Protein AF-000000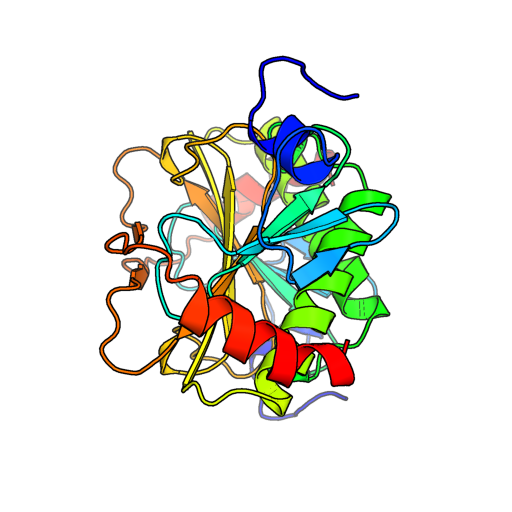0070552359 (afdb_homodimer)

Radius of gyration: 17.92 Å; Cα contacts (8 Å, |Δi|>4): 581; chains: 2; bounding box: 47×51×40 Å

Secondary structure (DSSP, 8-state):
---TT-HHHHHHTTSS---EEEE-SSEEEEE-SS-SSTT-EEEEESS--SSGGG--HHHHHHHHHHHHHHHHHHHHH---SEEEEEEEESGGGT--SSS--EEEEEE-TT-S-EEE-------HHHHHHHHHHHGGG-/---TT-HHHHHHTTSS---EEEE-SSEEEEE-SS-SSTT-EEEEESS--SSGGG--HHHHHHHHHHHHHHHHHHHHH---SEEEEEEEESGGGT--SSS--EEEEEE-TT-S-EEE-------HHHHHHHHHHHGGG-

Foldseek 3Di:
DADPPAVLLCDFQVVDDFAFDDHDPFWTKGADPDALDPPKIKIATNDFDQFPVRDDPVSVVVSVVVVVVVVVVCVVPHDADDWDKDWADDVVRPDDGRGTMIIIHGHHPPGPDDDDDDDDDDDPVVVVVCCVVCVVVD/DADPPAVLLCDFQVVDDFAFDDHDPFWTKGADPDALDPPKIKIATNDFDQFPVRDDPVSVVVSVVVVVVVVVVCVVPHDADDWDKDWADDVVRPDDGRGTMIIIHGHHPPGPDDDDDDDDDDDVVVVVVCCVVCVVVD

Structure (mmCIF, N/CA/C/O backbone):
data_AF-0000000070552359-model_v1
#
loop_
_entity.id
_entity.type
_entity.pdbx_description
1 polymer 'Hit-like protein involved in cell-cycle regulation'
#
loop_
_atom_site.group_PDB
_atom_site.id
_atom_site.type_symbol
_atom_site.label_atom_id
_atom_site.label_alt_id
_atom_site.label_comp_id
_atom_site.label_asym_id
_atom_site.label_entity_id
_atom_site.label_seq_id
_atom_site.pdbx_PDB_ins_code
_atom_site.Cartn_x
_atom_site.Cartn_y
_atom_site.Cartn_z
_atom_site.occupancy
_atom_site.B_iso_or_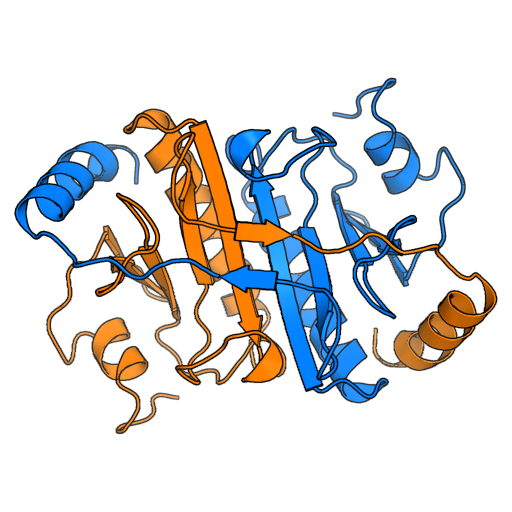equiv
_atom_site.auth_seq_id
_atom_site.auth_comp_id
_atom_site.auth_asym_id
_atom_site.auth_atom_id
_atom_site.pdbx_PDB_model_num
ATOM 1 N N . MET A 1 1 ? 15.773 2.059 -16.297 1 84.38 1 MET A N 1
ATOM 2 C CA . MET A 1 1 ? 16.969 1.274 -16.578 1 84.38 1 MET A CA 1
ATOM 3 C C . MET A 1 1 ? 17 -0.002 -15.742 1 84.38 1 MET A C 1
ATOM 5 O O . MET A 1 1 ? 16.375 -0.065 -14.688 1 84.38 1 MET A O 1
ATOM 9 N N . LYS A 1 2 ? 17.562 -0.987 -16.281 1 91.12 2 LYS A N 1
ATOM 10 C CA . LYS A 1 2 ? 17.719 -2.254 -15.57 1 91.12 2 LYS A CA 1
ATOM 11 C C . LYS A 1 2 ? 19.094 -2.357 -14.93 1 91.12 2 LYS A C 1
ATOM 13 O O . LYS A 1 2 ? 20.062 -1.814 -15.445 1 91.12 2 LYS A O 1
ATOM 18 N N . LYS A 1 3 ? 19.156 -3.004 -13.688 1 92.56 3 LYS A N 1
ATOM 19 C CA . LYS A 1 3 ? 20.406 -3.266 -13 1 92.56 3 LYS A CA 1
ATOM 20 C C . LYS A 1 3 ? 20.781 -4.742 -13.094 1 92.56 3 LYS A C 1
ATOM 22 O O . LYS A 1 3 ? 20 -5.613 -12.711 1 92.56 3 LYS A O 1
ATOM 27 N N . ASP A 1 4 ? 21.938 -5.008 -13.492 1 89.44 4 ASP A N 1
ATOM 28 C CA . ASP A 1 4 ? 22.375 -6.371 -13.773 1 89.44 4 ASP A CA 1
ATOM 29 C C . ASP A 1 4 ? 22.438 -7.199 -12.492 1 89.44 4 ASP A C 1
ATOM 31 O O . ASP A 1 4 ? 22.234 -8.414 -12.516 1 89.44 4 ASP A O 1
ATOM 35 N N . ASP A 1 5 ? 22.719 -6.574 -11.414 1 93.81 5 ASP A N 1
ATOM 36 C CA . ASP A 1 5 ? 22.922 -7.305 -10.172 1 93.81 5 ASP A CA 1
ATOM 37 C C . ASP A 1 5 ? 21.656 -7.285 -9.312 1 93.81 5 ASP A C 1
ATOM 39 O O . ASP A 1 5 ? 21.688 -7.637 -8.133 1 93.81 5 ASP A O 1
ATOM 43 N N . CYS A 1 6 ? 20.609 -6.906 -9.898 1 96 6 CYS A N 1
ATOM 44 C CA . CYS A 1 6 ? 19.344 -6.859 -9.18 1 96 6 CYS A CA 1
ATOM 45 C C . CYS A 1 6 ? 18.484 -8.07 -9.508 1 96 6 CYS A C 1
ATOM 47 O O . CYS A 1 6 ? 18 -8.211 -10.641 1 96 6 CYS A O 1
ATOM 49 N N . ILE A 1 7 ? 18.234 -8.914 -8.555 1 95.62 7 ILE A N 1
ATOM 50 C CA . ILE A 1 7 ? 17.5 -10.164 -8.758 1 95.62 7 ILE A CA 1
ATOM 51 C C . ILE A 1 7 ? 16.078 -9.859 -9.203 1 95.62 7 ILE A C 1
ATOM 53 O O . ILE A 1 7 ? 15.516 -10.578 -10.039 1 95.62 7 ILE A O 1
ATOM 57 N N . PHE A 1 8 ? 15.516 -8.75 -8.742 1 96.94 8 PHE A N 1
ATOM 58 C CA . PHE A 1 8 ? 14.148 -8.414 -9.102 1 96.94 8 PHE A CA 1
ATOM 59 C C . PHE A 1 8 ? 14.078 -7.879 -10.531 1 96.94 8 PHE A C 1
ATOM 61 O O . PHE A 1 8 ? 13.094 -8.094 -11.234 1 96.94 8 PHE A O 1
ATOM 68 N N . CYS A 1 9 ? 15.133 -7.215 -10.977 1 97.5 9 CYS A N 1
ATOM 69 C CA . CYS A 1 9 ? 15.203 -6.867 -12.391 1 97.5 9 CYS A CA 1
ATOM 70 C C . CYS A 1 9 ? 15.203 -8.125 -13.258 1 97.5 9 CYS A C 1
ATOM 72 O O . CYS A 1 9 ? 14.531 -8.172 -14.289 1 97.5 9 CYS A O 1
ATOM 74 N N . LYS A 1 10 ? 15.969 -9.102 -12.781 1 97.25 10 LYS A N 1
ATOM 75 C CA . LYS A 1 10 ? 16.062 -10.336 -13.547 1 97.25 10 LYS A CA 1
ATOM 76 C C . LYS A 1 10 ? 14.734 -11.07 -13.586 1 97.25 10 LYS A C 1
ATOM 78 O O . LYS A 1 10 ? 14.32 -11.57 -14.633 1 97.25 10 LYS A O 1
ATOM 83 N N . LEU A 1 11 ? 14.039 -11.125 -12.516 1 96.44 11 LEU A N 1
ATOM 84 C CA . LEU A 1 11 ? 12.742 -11.773 -12.43 1 96.44 11 LEU A CA 1
ATOM 85 C C . LEU A 1 11 ? 11.695 -11.016 -13.242 1 96.44 11 LEU A C 1
ATOM 87 O O . LEU A 1 11 ? 10.961 -11.617 -14.031 1 96.44 11 LEU A O 1
ATOM 91 N N . ALA A 1 12 ? 11.688 -9.695 -13.141 1 97.06 12 ALA A N 1
ATOM 92 C CA . ALA A 1 12 ? 10.688 -8.852 -13.789 1 97.06 12 ALA A CA 1
ATOM 93 C C . ALA A 1 12 ? 10.844 -8.867 -15.305 1 97.06 12 ALA A C 1
ATOM 95 O O . ALA A 1 12 ? 9.867 -8.703 -16.031 1 97.06 12 ALA A O 1
ATOM 96 N N . ASN A 1 13 ? 12.078 -9.141 -15.781 1 96.56 13 ASN A N 1
ATOM 97 C CA . ASN A 1 13 ? 12.344 -9.031 -17.203 1 96.56 13 ASN A CA 1
ATOM 98 C C . ASN A 1 13 ? 12.586 -10.398 -17.844 1 96.56 13 ASN A C 1
ATOM 100 O O . ASN A 1 13 ? 13.008 -10.492 -19 1 96.56 13 ASN A O 1
ATOM 104 N N . GLY A 1 14 ? 12.391 -11.445 -17.109 1 94.94 14 GLY A N 1
ATOM 105 C CA . GLY A 1 14 ? 12.352 -12.789 -17.656 1 94.94 14 GLY A CA 1
ATOM 106 C C . GLY A 1 14 ? 13.727 -13.391 -17.875 1 94.94 14 GLY A C 1
ATOM 107 O O . GLY A 1 14 ? 13.891 -14.336 -18.641 1 94.94 14 GLY A O 1
ATOM 108 N N . GLU A 1 15 ? 14.688 -12.805 -17.234 1 94.75 15 GLU A N 1
ATOM 109 C CA . GLU A 1 15 ? 16.031 -13.375 -17.328 1 94.75 15 GLU A CA 1
ATOM 110 C C . GLU A 1 15 ? 16.125 -14.672 -16.516 1 94.75 15 GLU A C 1
ATOM 112 O O . GLU A 1 15 ? 16.938 -15.547 -16.844 1 94.75 15 GLU A O 1
ATOM 117 N N . ILE A 1 16 ? 15.367 -14.789 -15.398 1 94.31 16 ILE A N 1
ATOM 118 C CA . ILE A 1 16 ? 15.234 -16.016 -14.609 1 94.31 16 ILE A CA 1
ATOM 119 C C . ILE A 1 16 ? 13.766 -16.406 -14.516 1 94.31 16 ILE A C 1
ATOM 121 O O . ILE A 1 16 ? 12.875 -15.555 -14.5 1 94.31 16 ILE A O 1
ATOM 125 N N . PRO A 1 17 ? 13.578 -17.703 -14.523 1 92.31 17 PRO A N 1
ATOM 126 C CA . PRO A 1 17 ? 12.195 -18.172 -14.43 1 92.31 17 PRO A CA 1
ATOM 127 C C . PRO A 1 17 ? 11.523 -17.766 -13.125 1 92.31 17 PRO A C 1
ATOM 129 O O . PRO A 1 17 ? 12.172 -17.734 -12.078 1 92.31 17 PRO A O 1
ATOM 132 N N . THR A 1 18 ? 10.258 -17.469 -13.219 1 90 18 THR A N 1
ATOM 133 C CA . THR A 1 18 ? 9.445 -17.141 -12.047 1 90 18 THR A CA 1
ATOM 134 C C . THR A 1 18 ? 8.031 -17.688 -12.203 1 90 18 THR A C 1
ATOM 136 O O . THR A 1 18 ? 7.602 -18.016 -13.312 1 90 18 THR A O 1
ATOM 139 N N . ASN A 1 19 ? 7.465 -17.938 -11.102 1 93.69 19 ASN A N 1
ATOM 140 C CA . ASN A 1 19 ? 6.023 -18.172 -11.125 1 93.69 19 ASN A CA 1
ATOM 141 C C . ASN A 1 19 ? 5.246 -16.859 -11.18 1 93.69 19 ASN A C 1
ATOM 143 O O . ASN A 1 19 ? 5.043 -16.203 -10.148 1 93.69 19 ASN A O 1
ATOM 147 N N . ALA A 1 20 ? 4.766 -16.594 -12.352 1 97.62 20 ALA A N 1
ATOM 148 C CA . ALA A 1 20 ? 4.102 -15.305 -12.547 1 97.62 20 ALA A CA 1
ATOM 149 C C . ALA A 1 20 ? 2.586 -15.477 -12.594 1 97.62 20 ALA A C 1
ATOM 151 O O . ALA A 1 20 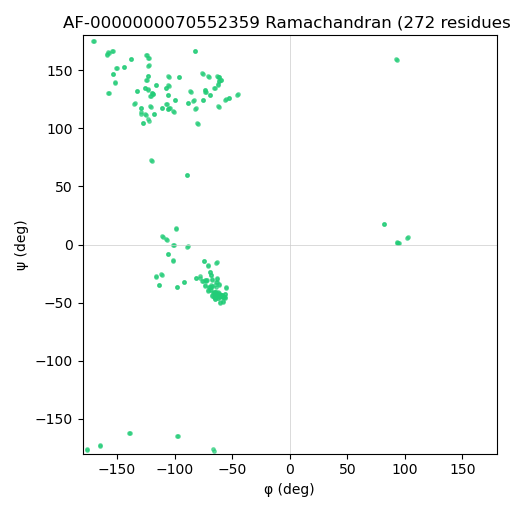? 2.08 -16.469 -13.117 1 97.62 20 ALA A O 1
ATOM 152 N N . LEU A 1 21 ? 1.941 -14.539 -12.07 1 98.69 21 LEU A N 1
ATOM 153 C CA . LEU A 1 21 ? 0.484 -14.508 -12.133 1 98.69 21 LEU A CA 1
ATOM 154 C C . LEU A 1 21 ? 0.009 -13.609 -13.273 1 98.69 21 LEU A C 1
ATOM 156 O O . LEU A 1 21 ? -1.042 -13.859 -13.867 1 98.69 21 LEU A O 1
ATOM 160 N N . TYR A 1 22 ? 0.674 -12.547 -13.531 1 98.81 22 TYR A N 1
ATOM 161 C CA . TYR A 1 22 ? 0.283 -11.508 -14.484 1 98.81 22 TYR A CA 1
ATOM 162 C C . TYR A 1 22 ? 1.504 -10.773 -15.016 1 98.81 22 TYR A C 1
ATOM 164 O O . TYR A 1 22 ? 2.508 -10.633 -14.312 1 98.81 22 TYR A O 1
ATOM 172 N N . GLU A 1 23 ? 1.419 -10.352 -16.266 1 98.44 23 GLU A N 1
ATOM 173 C CA . GLU A 1 23 ? 2.498 -9.57 -16.859 1 98.44 23 GLU A CA 1
ATOM 174 C C . GLU A 1 23 ? 1.971 -8.641 -17.953 1 98.44 23 GLU A C 1
ATOM 176 O O . GLU A 1 23 ? 1.052 -9 -18.688 1 98.44 23 GLU A O 1
ATOM 181 N N . ASP A 1 24 ? 2.461 -7.453 -18 1 98.31 24 ASP A N 1
ATOM 182 C CA . ASP A 1 24 ? 2.246 -6.547 -19.125 1 98.31 24 ASP A CA 1
ATOM 183 C C . ASP A 1 24 ? 3.529 -5.797 -19.484 1 98.31 24 ASP A C 1
ATOM 185 O O . ASP A 1 24 ? 4.625 -6.234 -19.125 1 98.31 24 ASP A O 1
ATOM 189 N N . ASP A 1 25 ? 3.43 -4.73 -20.203 1 97.94 25 ASP A N 1
ATOM 190 C CA . ASP A 1 25 ? 4.625 -4.062 -20.719 1 97.94 25 ASP A CA 1
ATOM 191 C C . ASP A 1 25 ? 5.352 -3.312 -19.594 1 97.94 25 ASP A C 1
ATOM 193 O O . ASP A 1 25 ? 6.523 -2.957 -19.75 1 97.94 25 ASP A O 1
ATOM 197 N N . ILE A 1 26 ? 4.691 -3.127 -18.484 1 98.62 26 ILE A N 1
ATOM 198 C CA . ILE A 1 26 ? 5.227 -2.217 -17.484 1 98.62 26 ILE A CA 1
ATOM 199 C C . ILE A 1 26 ? 5.617 -3.002 -16.234 1 98.62 26 ILE A C 1
ATOM 201 O O . ILE A 1 26 ? 6.629 -2.701 -15.594 1 98.62 26 ILE A O 1
ATOM 205 N N . VAL A 1 27 ? 4.816 -4.098 -15.898 1 98.81 27 VAL A N 1
ATOM 206 C CA . VAL A 1 27 ? 5.074 -4.805 -14.648 1 98.81 27 VAL A CA 1
ATOM 207 C C . VAL A 1 27 ? 4.98 -6.312 -14.875 1 98.81 27 VAL A C 1
ATOM 209 O O . VAL A 1 27 ? 4.41 -6.762 -15.875 1 98.81 27 VAL A O 1
ATOM 212 N N . LYS A 1 28 ? 5.602 -7.031 -13.945 1 98.75 28 LYS A N 1
ATOM 213 C CA . LYS A 1 28 ? 5.379 -8.461 -13.75 1 98.75 28 LYS A CA 1
ATOM 214 C C . LYS A 1 28 ? 4.926 -8.75 -12.32 1 98.75 28 LYS A C 1
ATOM 216 O O . LYS A 1 28 ? 5.441 -8.164 -11.367 1 98.75 28 LYS A O 1
ATOM 221 N N . VAL A 1 29 ? 3.906 -9.555 -12.18 1 98.94 29 VAL A N 1
ATOM 222 C CA . VAL A 1 29 ? 3.404 -9.969 -10.875 1 98.94 29 VAL A CA 1
ATOM 223 C C . VAL A 1 29 ? 3.795 -11.414 -10.602 1 98.94 29 VAL A C 1
ATOM 225 O O . VAL A 1 29 ? 3.359 -12.328 -11.312 1 98.94 29 VAL A O 1
ATOM 228 N N . ILE A 1 30 ? 4.598 -11.562 -9.562 1 98.75 30 ILE A N 1
ATOM 229 C CA . ILE A 1 30 ? 5.125 -12.898 -9.297 1 98.75 30 ILE A CA 1
ATOM 230 C C . ILE A 1 30 ? 4.746 -13.328 -7.883 1 98.75 30 ILE A C 1
ATOM 232 O O . ILE A 1 30 ? 4.48 -12.484 -7.02 1 98.75 30 ILE A O 1
ATOM 236 N N . PHE A 1 31 ? 4.672 -14.641 -7.707 1 98.75 31 PHE A N 1
ATOM 237 C CA . PHE A 1 31 ? 4.457 -15.156 -6.359 1 98.75 31 PHE A CA 1
ATOM 238 C C . PHE A 1 31 ? 5.723 -15.023 -5.52 1 98.75 31 PHE A C 1
ATOM 240 O O . PHE A 1 31 ? 6.824 -15.312 -5.996 1 98.75 31 PHE A O 1
ATOM 247 N N . ASP A 1 32 ? 5.602 -14.523 -4.324 1 98 32 ASP A N 1
ATOM 248 C CA . ASP A 1 32 ? 6.742 -14.422 -3.414 1 98 32 ASP A CA 1
ATOM 249 C C . ASP A 1 32 ? 7.305 -15.797 -3.08 1 98 32 ASP A C 1
ATOM 251 O O . ASP A 1 32 ? 6.551 -16.734 -2.84 1 98 32 ASP A O 1
ATOM 255 N N . ALA A 1 33 ? 8.578 -15.906 -3.062 1 95.94 33 ALA A N 1
ATOM 256 C CA . ALA A 1 33 ? 9.234 -17.188 -2.789 1 95.94 33 ALA A CA 1
ATOM 257 C C . ALA A 1 33 ? 9.094 -17.562 -1.317 1 95.94 33 ALA A C 1
ATOM 259 O O . ALA A 1 33 ? 9.102 -18.75 -0.973 1 95.94 33 ALA A O 1
ATOM 260 N N . SER A 1 34 ? 9.031 -16.625 -0.437 1 97.12 34 SER A N 1
ATOM 261 C CA . SER A 1 34 ? 8.82 -16.781 0.997 1 97.12 34 SER A CA 1
ATOM 262 C C . SER A 1 34 ? 7.559 -16.062 1.458 1 97.12 34 SER A C 1
ATOM 264 O O . SER A 1 34 ? 7.637 -15.109 2.24 1 97.12 34 SER A O 1
ATOM 266 N N . PRO A 1 35 ? 6.453 -16.609 1.103 1 98.12 35 PRO A N 1
ATOM 267 C CA . PRO A 1 35 ? 5.195 -15.867 1.229 1 98.12 35 PRO A CA 1
ATOM 268 C C . PRO A 1 35 ? 4.77 -15.664 2.682 1 98.12 35 PRO A C 1
ATOM 270 O O . PRO A 1 35 ? 5.027 -16.531 3.527 1 98.12 35 PRO A O 1
ATOM 273 N N . ALA A 1 36 ? 4.18 -14.516 2.918 1 98.06 36 ALA A N 1
ATOM 274 C CA . ALA A 1 36 ? 3.535 -14.234 4.199 1 98.06 36 ALA A CA 1
ATOM 275 C C . ALA A 1 36 ? 2.293 -15.102 4.387 1 98.06 36 ALA A C 1
ATOM 277 O O . ALA A 1 36 ? 1.964 -15.484 5.512 1 98.06 36 ALA A O 1
ATOM 278 N N . ALA A 1 37 ? 1.564 -15.391 3.328 1 97.38 37 ALA A N 1
ATOM 279 C CA . ALA A 1 37 ? 0.326 -16.172 3.283 1 97.38 37 ALA A CA 1
ATOM 280 C C . ALA A 1 37 ? 0.085 -16.734 1.888 1 97.38 37 ALA A C 1
ATOM 282 O O . ALA A 1 37 ? 0.75 -16.344 0.927 1 97.38 37 ALA A O 1
ATOM 283 N N . LYS A 1 38 ? -0.867 -17.719 1.853 1 96.81 38 LYS A N 1
ATOM 284 C CA . LYS A 1 38 ? -1.248 -18.297 0.564 1 96.81 38 LYS A CA 1
ATOM 285 C C . LYS A 1 38 ? -1.722 -17.219 -0.4 1 96.81 38 LYS A C 1
ATOM 287 O O . LYS A 1 38 ? -2.584 -16.406 -0.055 1 96.81 38 LYS A O 1
ATOM 292 N N . GLY A 1 39 ? -1.073 -17.156 -1.606 1 98.25 39 GLY A N 1
ATOM 293 C CA . GLY A 1 39 ? -1.493 -16.203 -2.625 1 98.25 39 GLY A CA 1
ATOM 294 C C . GLY A 1 39 ? -0.711 -14.914 -2.59 1 98.25 39 GLY A C 1
ATOM 295 O O . GLY A 1 39 ? -0.969 -14 -3.383 1 98.25 39 GLY A O 1
ATOM 296 N N . HIS A 1 40 ? 0.291 -14.766 -1.664 1 98.81 40 HIS A N 1
ATOM 297 C CA . HIS A 1 40 ? 1.114 -13.57 -1.562 1 98.81 40 HIS A CA 1
ATOM 298 C C . HIS A 1 40 ? 1.899 -13.328 -2.848 1 98.81 40 HIS A C 1
ATOM 300 O O . HIS A 1 40 ? 2.727 -14.156 -3.238 1 98.81 40 HIS A O 1
ATOM 306 N N . VAL A 1 41 ? 1.648 -12.156 -3.518 1 98.88 41 VAL A N 1
ATOM 307 C CA . VAL A 1 41 ? 2.35 -11.828 -4.758 1 98.88 41 VAL A CA 1
ATOM 308 C C . VAL A 1 41 ? 3.039 -10.477 -4.621 1 98.88 41 VAL A C 1
ATOM 310 O O . VAL A 1 41 ? 2.713 -9.695 -3.725 1 98.88 41 VAL A O 1
ATOM 313 N N . LEU A 1 42 ? 3.973 -10.258 -5.535 1 98.88 42 LEU A N 1
ATOM 314 C CA . LEU A 1 42 ? 4.719 -9.008 -5.672 1 98.88 42 LEU A CA 1
ATOM 315 C C . LEU A 1 42 ? 4.492 -8.383 -7.043 1 98.88 42 LEU A C 1
ATOM 317 O O . LEU A 1 42 ? 4.578 -9.07 -8.062 1 98.88 42 LEU A O 1
ATOM 321 N N . ILE A 1 43 ? 4.172 -7.133 -7.066 1 98.94 43 ILE A N 1
ATOM 322 C CA . ILE A 1 43 ? 4.207 -6.379 -8.312 1 98.94 43 ILE A CA 1
ATOM 323 C C . ILE A 1 43 ? 5.598 -5.785 -8.516 1 98.94 43 ILE A C 1
ATOM 325 O O . ILE A 1 43 ? 6.07 -4.996 -7.695 1 98.94 43 ILE A O 1
ATOM 329 N N . LEU A 1 44 ? 6.219 -6.113 -9.602 1 98.81 44 LEU A N 1
ATOM 330 C CA . LEU A 1 44 ? 7.566 -5.66 -9.938 1 98.81 44 LEU A CA 1
ATOM 331 C C . LEU A 1 44 ? 7.559 -4.828 -11.219 1 98.81 44 LEU A C 1
ATOM 333 O O . LEU A 1 44 ? 7.301 -5.355 -12.305 1 98.81 44 LEU A O 1
ATOM 337 N N . PRO A 1 45 ? 7.852 -3.516 -11.109 1 98.88 45 PRO A N 1
ATOM 338 C CA . PRO A 1 45 ? 8.109 -2.795 -12.352 1 98.88 45 PRO A CA 1
ATOM 339 C C . PRO A 1 45 ? 9.289 -3.373 -13.141 1 98.88 45 PRO A C 1
ATOM 341 O O . PRO A 1 45 ? 10.281 -3.789 -12.547 1 98.88 45 PRO A O 1
ATOM 344 N N . LYS A 1 46 ? 9.18 -3.414 -14.414 1 98.25 46 LYS A N 1
ATOM 345 C CA . LYS A 1 46 ? 10.25 -3.938 -15.258 1 98.25 46 LYS A CA 1
ATOM 346 C C . LYS A 1 46 ? 11.453 -3 -15.266 1 98.25 46 LYS A C 1
ATOM 348 O O . LYS A 1 46 ? 12.594 -3.449 -15.383 1 98.25 46 LYS A O 1
ATOM 353 N N . GLU A 1 47 ? 11.148 -1.695 -15.242 1 98.19 47 GLU A N 1
ATOM 354 C CA . GLU A 1 47 ? 12.219 -0.733 -15.008 1 98.19 47 GLU A CA 1
ATOM 355 C C . GLU A 1 47 ? 12.641 -0.716 -13.539 1 98.19 47 GLU A C 1
ATOM 357 O O . GLU A 1 47 ? 11.805 -0.899 -12.648 1 98.19 47 GLU A O 1
ATOM 362 N N . HIS A 1 48 ? 13.93 -0.462 -13.312 1 98.38 48 HIS A N 1
ATOM 363 C CA . HIS A 1 48 ? 14.438 -0.456 -11.945 1 98.38 48 HIS A CA 1
ATOM 364 C C . HIS A 1 48 ? 14.195 0.895 -11.273 1 98.38 48 HIS A C 1
ATOM 366 O O . HIS A 1 48 ? 14.57 1.936 -11.82 1 98.38 48 HIS A O 1
ATOM 372 N N . PHE A 1 49 ? 13.562 0.891 -10.211 1 98.5 49 PHE A N 1
ATOM 373 C CA . PHE A 1 49 ? 13.484 1.947 -9.211 1 98.5 49 PHE A CA 1
ATOM 374 C C . PHE A 1 49 ? 13.867 1.416 -7.832 1 98.5 49 PHE A C 1
ATOM 376 O O . PHE A 1 49 ? 13.398 0.357 -7.414 1 98.5 49 PHE A O 1
ATOM 383 N N . ASP A 1 50 ? 14.672 2.111 -7.098 1 98 50 ASP A N 1
ATOM 384 C CA . ASP A 1 50 ? 15.07 1.606 -5.789 1 98 50 ASP A CA 1
ATOM 385 C C . ASP A 1 50 ? 13.898 1.596 -4.816 1 98 50 ASP A C 1
ATOM 387 O O . ASP A 1 50 ? 13.812 0.735 -3.939 1 98 50 ASP A O 1
ATOM 391 N N . ASN A 1 51 ? 13.109 2.557 -4.93 1 98.56 51 ASN A N 1
ATOM 392 C CA . ASN A 1 51 ? 12.023 2.803 -3.984 1 98.56 51 ASN A CA 1
ATOM 393 C C . ASN A 1 51 ? 11.008 3.795 -4.543 1 98.56 51 ASN A C 1
ATOM 395 O O . ASN A 1 51 ? 11.055 4.145 -5.723 1 98.56 51 ASN A O 1
ATOM 399 N N . ILE A 1 52 ? 10.055 4.219 -3.729 1 98.88 52 ILE A N 1
ATOM 400 C CA . ILE A 1 52 ? 8.945 5.047 -4.18 1 98.88 52 ILE A CA 1
ATOM 401 C C . ILE A 1 52 ? 9.453 6.441 -4.539 1 98.88 52 ILE A C 1
ATOM 403 O O . ILE A 1 52 ? 8.828 7.148 -5.336 1 98.88 52 ILE A O 1
ATOM 407 N N . TYR A 1 53 ? 10.562 6.859 -4.008 1 98.62 53 TYR A N 1
ATOM 408 C CA . TYR A 1 53 ? 11.086 8.211 -4.215 1 98.62 53 TYR A CA 1
ATOM 409 C C . TYR A 1 53 ? 11.602 8.375 -5.641 1 98.62 53 TYR A C 1
ATOM 411 O O . TYR A 1 53 ? 11.758 9.5 -6.125 1 98.62 53 TYR A O 1
ATOM 419 N N . GLU A 1 54 ? 11.852 7.297 -6.324 1 98.19 54 GLU A N 1
ATOM 420 C CA . GLU A 1 54 ? 12.391 7.324 -7.684 1 98.19 54 GLU A CA 1
ATOM 421 C C . GLU A 1 54 ? 11.312 6.977 -8.711 1 98.19 54 GLU A C 1
ATOM 423 O O . GLU A 1 54 ? 11.547 7.074 -9.914 1 98.19 54 GLU A O 1
ATOM 428 N N . LEU A 1 55 ? 10.18 6.57 -8.234 1 98.44 55 LEU A N 1
ATOM 429 C CA . LEU A 1 55 ? 9.117 6.043 -9.086 1 98.44 55 LEU A CA 1
ATOM 430 C C . LEU A 1 55 ? 8.508 7.145 -9.945 1 98.44 55 LEU A C 1
ATOM 432 O O . LEU A 1 55 ? 8.148 8.203 -9.43 1 98.44 55 LEU A O 1
ATOM 436 N N . ASP A 1 56 ? 8.391 6.98 -11.234 1 98.06 56 ASP A N 1
ATOM 437 C CA . ASP A 1 56 ? 7.785 8.008 -12.078 1 98.06 56 ASP A CA 1
ATOM 438 C C . ASP A 1 56 ? 6.262 7.91 -12.047 1 98.06 56 ASP A C 1
ATOM 440 O O . ASP A 1 56 ? 5.707 6.883 -11.656 1 98.06 56 ASP A O 1
ATOM 444 N N . ASP A 1 57 ? 5.613 8.922 -12.531 1 97.88 57 ASP A N 1
ATOM 445 C CA . ASP A 1 57 ? 4.164 9.055 -12.406 1 97.88 57 ASP A CA 1
ATOM 446 C C . ASP A 1 57 ? 3.439 7.938 -13.156 1 97.88 57 ASP A C 1
ATOM 448 O O . ASP A 1 57 ? 2.467 7.375 -12.648 1 97.88 57 ASP A O 1
ATOM 452 N N . ASP A 1 58 ? 3.898 7.652 -14.336 1 98.25 58 ASP A N 1
ATOM 453 C CA . ASP A 1 58 ? 3.225 6.652 -15.156 1 98.25 58 ASP A CA 1
ATOM 454 C C . ASP A 1 58 ? 3.311 5.27 -14.516 1 98.25 58 ASP A C 1
ATOM 456 O O . ASP A 1 58 ? 2.32 4.535 -14.477 1 98.25 58 ASP A O 1
ATOM 460 N N . THR A 1 59 ? 4.496 4.922 -14.039 1 98.75 59 THR A N 1
ATOM 461 C CA . THR A 1 59 ? 4.68 3.633 -13.383 1 98.75 59 THR A CA 1
ATOM 462 C C . THR A 1 59 ? 3.871 3.568 -12.086 1 98.75 59 THR A C 1
ATOM 464 O O . THR A 1 59 ? 3.232 2.553 -11.797 1 98.75 59 THR A O 1
ATOM 467 N N . ALA A 1 60 ? 3.863 4.664 -11.336 1 98.81 60 ALA A N 1
ATOM 468 C CA . ALA A 1 60 ? 3.088 4.723 -10.102 1 98.81 60 ALA A CA 1
ATOM 469 C C . ALA A 1 60 ? 1.61 4.449 -10.367 1 98.81 60 ALA A C 1
ATOM 471 O O . ALA A 1 60 ? 1.002 3.605 -9.703 1 98.81 60 ALA A O 1
ATOM 472 N N . ALA A 1 61 ? 1.105 5.141 -11.352 1 98.81 61 ALA A N 1
ATOM 473 C CA . ALA A 1 61 ? -0.3 4.965 -11.711 1 98.81 61 ALA A CA 1
ATOM 474 C C . ALA A 1 61 ? -0.587 3.523 -12.117 1 98.81 61 ALA A C 1
ATOM 476 O O . ALA A 1 61 ? -1.572 2.93 -11.672 1 98.81 61 ALA A O 1
ATOM 477 N N . HIS A 1 62 ? 0.278 2.982 -12.891 1 98.88 62 HIS A N 1
ATOM 478 C CA . HIS A 1 62 ? 0.05 1.659 -13.461 1 98.88 62 HIS A CA 1
ATOM 479 C C . HIS A 1 62 ? 0.147 0.574 -12.391 1 98.88 62 HIS A C 1
ATOM 481 O O . HIS A 1 62 ? -0.643 -0.373 -12.391 1 98.88 62 HIS A O 1
ATOM 487 N N . VAL A 1 63 ? 1.093 0.718 -11.484 1 98.88 63 VAL A N 1
ATOM 488 C CA . VAL A 1 63 ? 1.317 -0.28 -10.445 1 98.88 63 VAL A CA 1
ATOM 489 C C . VAL A 1 63 ? 0.047 -0.458 -9.617 1 98.88 63 VAL A C 1
ATOM 491 O O . VAL A 1 63 ? -0.373 -1.586 -9.344 1 98.88 63 VAL A O 1
ATOM 494 N N . PHE A 1 64 ? -0.601 0.6 -9.25 1 98.94 64 PHE A N 1
ATOM 495 C CA . PHE A 1 64 ? -1.737 0.444 -8.352 1 98.94 64 PHE A CA 1
ATOM 496 C C . PHE A 1 64 ? -2.988 0.041 -9.117 1 98.94 64 PHE A C 1
ATOM 498 O O . PHE A 1 64 ? -3.871 -0.627 -8.578 1 98.94 64 PHE A O 1
ATOM 505 N N . LYS A 1 65 ? -3.092 0.451 -10.414 1 98.88 65 LYS A N 1
ATOM 506 C CA . LYS A 1 65 ? -4.148 -0.127 -11.242 1 98.88 65 LYS A CA 1
ATOM 507 C C . LYS A 1 65 ? -4.055 -1.65 -11.273 1 98.88 65 LYS A C 1
ATOM 509 O O . LYS A 1 65 ? -5.07 -2.342 -11.172 1 98.88 65 LYS A O 1
ATOM 514 N N . VAL A 1 66 ? -2.844 -2.115 -11.406 1 98.94 66 VAL A N 1
ATOM 515 C CA . VAL A 1 66 ? -2.623 -3.559 -11.445 1 98.94 66 VAL A CA 1
ATOM 516 C C . VAL A 1 66 ? -2.918 -4.168 -10.078 1 98.94 66 VAL A C 1
ATOM 518 O O . VAL A 1 66 ? -3.504 -5.25 -9.984 1 98.94 66 VAL A O 1
ATOM 521 N N . ALA A 1 67 ? -2.541 -3.494 -8.984 1 98.94 67 ALA A N 1
ATOM 522 C CA . ALA A 1 67 ? -2.852 -3.986 -7.641 1 98.94 67 ALA A CA 1
ATOM 523 C C . ALA A 1 67 ? -4.355 -4.164 -7.457 1 98.94 67 ALA A C 1
ATOM 525 O O . ALA A 1 67 ? -4.809 -5.184 -6.934 1 98.94 67 ALA A O 1
ATOM 526 N N . ALA A 1 68 ? -5.102 -3.146 -7.902 1 98.94 68 ALA A N 1
ATOM 527 C CA . ALA A 1 68 ? -6.559 -3.221 -7.805 1 98.94 68 ALA A CA 1
ATOM 528 C C . ALA A 1 68 ? -7.105 -4.359 -8.656 1 98.94 68 ALA A C 1
ATOM 530 O O . ALA A 1 68 ? -7.973 -5.117 -8.211 1 98.94 68 ALA A O 1
ATOM 531 N N . LYS A 1 69 ? -6.535 -4.496 -9.852 1 98.88 69 LYS A N 1
ATOM 532 C CA . LYS A 1 69 ? -6.949 -5.551 -10.773 1 98.88 69 LYS A CA 1
ATOM 533 C C . LYS A 1 69 ? -6.727 -6.93 -10.164 1 98.88 69 LYS A C 1
ATOM 535 O O . LYS A 1 69 ? -7.633 -7.77 -10.164 1 98.88 69 LYS A O 1
ATOM 540 N N . ILE A 1 70 ? -5.539 -7.152 -9.648 1 98.94 70 ILE A N 1
ATOM 541 C CA . ILE A 1 70 ? -5.184 -8.43 -9.055 1 98.94 70 ILE A CA 1
ATOM 542 C C . ILE A 1 70 ? -6.074 -8.695 -7.84 1 98.94 70 ILE A C 1
ATOM 544 O O . ILE A 1 70 ? -6.59 -9.805 -7.668 1 98.94 70 ILE A O 1
ATOM 548 N N . SER A 1 71 ? -6.277 -7.707 -7.004 1 98.94 71 SER A N 1
ATOM 549 C CA . SER A 1 71 ? -7.09 -7.848 -5.801 1 98.94 71 SER A CA 1
ATOM 550 C C . SER A 1 71 ? -8.523 -8.234 -6.145 1 98.94 71 SER A C 1
ATOM 552 O O . SER A 1 71 ? -9.117 -9.094 -5.484 1 98.94 71 SER A O 1
ATOM 554 N N . LYS A 1 72 ? -9.07 -7.582 -7.133 1 98.88 72 LYS A N 1
ATOM 555 C CA . LYS A 1 72 ? -10.422 -7.898 -7.578 1 98.88 72 LYS A CA 1
ATOM 556 C C . LYS A 1 72 ? -10.508 -9.328 -8.102 1 98.88 72 LYS A C 1
ATOM 558 O O . LYS A 1 72 ? -11.461 -10.047 -7.812 1 98.88 72 LYS A O 1
ATOM 563 N N . ALA A 1 73 ? -9.531 -9.742 -8.906 1 98.94 73 ALA A N 1
ATOM 564 C CA . ALA A 1 73 ? -9.492 -11.109 -9.414 1 98.94 73 ALA A CA 1
ATOM 565 C C . ALA A 1 73 ? -9.398 -12.117 -8.273 1 98.94 73 ALA A C 1
ATOM 567 O O . ALA A 1 73 ? -10.086 -13.148 -8.297 1 98.94 73 ALA A O 1
ATOM 568 N N . TYR A 1 74 ? -8.547 -11.828 -7.281 1 98.94 74 TYR A N 1
ATOM 569 C CA . TYR A 1 74 ? -8.445 -12.672 -6.098 1 98.94 74 TYR A CA 1
ATOM 570 C C . TYR A 1 74 ? -9.789 -12.812 -5.402 1 98.94 74 TYR A C 1
ATOM 572 O O . TYR A 1 74 ? -10.203 -13.914 -5.047 1 98.94 74 TYR A O 1
ATOM 580 N N . LYS A 1 75 ? -10.453 -11.68 -5.258 1 98.81 75 LYS A N 1
ATOM 581 C CA . LYS A 1 75 ? -11.727 -11.672 -4.543 1 98.81 75 LYS A CA 1
ATOM 582 C C . LYS A 1 75 ? -12.758 -12.555 -5.246 1 98.81 75 LYS A C 1
ATOM 584 O O . LYS A 1 75 ? -13.578 -13.203 -4.594 1 98.81 75 LYS A O 1
ATOM 589 N N . LYS A 1 76 ? -12.68 -12.578 -6.508 1 98.62 76 LYS A N 1
ATOM 590 C CA . LYS A 1 76 ? -13.625 -13.352 -7.305 1 98.62 76 LYS A CA 1
ATOM 591 C C . LYS A 1 76 ? -13.273 -14.836 -7.277 1 98.62 76 LYS A C 1
ATOM 593 O O . LYS A 1 76 ? -14.164 -15.688 -7.375 1 98.62 76 LYS A O 1
ATOM 598 N N . ALA A 1 77 ? -12.031 -15.172 -7.109 1 98.69 77 ALA A N 1
ATOM 599 C CA . ALA A 1 77 ? -11.578 -16.531 -7.434 1 98.69 77 ALA A CA 1
ATOM 600 C C . ALA A 1 77 ? -11.203 -17.297 -6.176 1 98.69 77 ALA A C 1
ATOM 602 O O . ALA A 1 77 ? -11.164 -18.531 -6.18 1 98.69 77 ALA A O 1
ATOM 603 N N . LEU A 1 78 ? -10.812 -16.625 -5.145 1 98.56 78 LEU A N 1
ATOM 604 C CA . LEU A 1 78 ? -10.227 -17.266 -3.967 1 98.56 78 LEU A CA 1
ATOM 605 C C . LEU A 1 78 ? -11.031 -16.938 -2.713 1 98.56 78 LEU A C 1
ATOM 607 O O . LEU A 1 78 ? -11.773 -15.953 -2.689 1 98.56 78 LEU A O 1
ATOM 611 N N . ASP A 1 79 ? -10.82 -17.781 -1.696 1 97.94 79 ASP A N 1
ATOM 612 C CA . ASP A 1 79 ? -11.422 -17.531 -0.386 1 97.94 79 ASP A CA 1
ATOM 613 C C . ASP A 1 79 ? -10.383 -17.016 0.608 1 97.94 79 ASP A C 1
ATOM 615 O O . ASP A 1 79 ? -9.398 -17.703 0.896 1 97.94 79 ASP A O 1
ATOM 619 N N . PHE A 1 80 ? -10.57 -15.875 1.064 1 98.5 80 PHE A N 1
ATOM 620 C CA . PHE A 1 80 ? -9.75 -15.242 2.09 1 98.5 80 PHE A CA 1
ATOM 621 C C . PHE A 1 80 ? -10.562 -14.203 2.861 1 98.5 80 PHE A C 1
ATOM 623 O O . PHE A 1 80 ? -11.664 -13.836 2.451 1 98.5 80 PHE A O 1
ATOM 630 N N . ASP A 1 81 ? -10.094 -13.719 3.998 1 98.56 81 ASP A N 1
ATOM 631 C CA . ASP A 1 81 ? -10.891 -12.914 4.922 1 98.56 81 ASP A CA 1
ATOM 632 C C . ASP A 1 81 ? -10.57 -11.43 4.777 1 98.56 81 ASP A C 1
ATOM 634 O O . ASP A 1 81 ? -11.297 -10.578 5.297 1 98.56 81 ASP A O 1
ATOM 638 N N . GLY A 1 82 ? -9.477 -11.086 4.09 1 98.69 82 GLY A N 1
ATOM 639 C CA . GLY A 1 82 ? -9 -9.727 3.889 1 98.69 82 GLY A CA 1
ATOM 640 C C . GLY A 1 82 ? -7.781 -9.656 2.982 1 98.69 82 GLY A C 1
ATOM 641 O O . GLY A 1 82 ? -7.383 -10.656 2.389 1 98.69 82 GLY A O 1
ATOM 642 N N . LEU A 1 83 ? -7.23 -8.516 2.797 1 98.88 83 LEU A N 1
ATOM 643 C CA . LEU A 1 83 ? -6.09 -8.336 1.908 1 98.88 83 LEU A CA 1
ATOM 644 C C . LEU A 1 83 ? -5.305 -7.078 2.273 1 98.88 83 LEU A C 1
ATOM 646 O O . LEU A 1 83 ? -5.895 -6.02 2.5 1 98.88 83 LEU A O 1
ATOM 650 N N . ASN A 1 84 ? -4.016 -7.188 2.41 1 98.94 84 ASN A N 1
ATOM 651 C CA . ASN A 1 84 ? -3.162 -6.023 2.619 1 98.94 84 ASN A CA 1
ATOM 652 C C . ASN A 1 84 ? -2.375 -5.672 1.36 1 98.94 84 ASN A C 1
ATOM 654 O O . ASN A 1 84 ? -1.892 -6.559 0.657 1 98.94 84 ASN A O 1
ATOM 658 N N . ILE A 1 85 ? -2.291 -4.445 1.042 1 98.94 85 ILE A N 1
ATOM 659 C CA . ILE A 1 85 ? -1.282 -3.889 0.147 1 98.94 85 ILE A CA 1
ATOM 660 C C . ILE A 1 85 ? -0.17 -3.236 0.966 1 98.94 85 ILE A C 1
ATOM 662 O O . ILE A 1 85 ? -0.435 -2.381 1.813 1 98.94 85 ILE A O 1
ATOM 666 N N . VAL A 1 86 ? 1.081 -3.662 0.75 1 98.94 86 VAL A N 1
ATOM 667 C CA . VAL A 1 86 ? 2.209 -3.148 1.52 1 98.94 86 VAL A CA 1
ATOM 668 C C . VAL A 1 86 ? 3.35 -2.77 0.577 1 98.94 86 VAL A C 1
ATOM 670 O O . VAL A 1 86 ? 3.691 -3.531 -0.331 1 98.94 86 VAL A O 1
ATOM 673 N N . GLN A 1 87 ? 3.881 -1.668 0.729 1 98.94 87 GLN A N 1
ATOM 674 C CA . GLN A 1 87 ? 5.062 -1.201 0.011 1 98.94 87 GLN A CA 1
ATOM 675 C C . GLN A 1 87 ? 6.059 -0.538 0.959 1 98.94 87 GLN A C 1
ATOM 677 O O . GLN A 1 87 ? 5.711 0.411 1.666 1 98.94 87 GLN A O 1
ATOM 682 N N . ASN A 1 88 ? 7.242 -1.065 0.994 1 98.81 88 ASN A N 1
ATOM 683 C CA . ASN A 1 88 ? 8.273 -0.685 1.956 1 98.81 88 ASN A CA 1
ATOM 684 C C . ASN A 1 88 ? 9.383 0.118 1.295 1 98.81 88 ASN A C 1
ATOM 686 O O . ASN A 1 88 ? 9.883 -0.261 0.234 1 98.81 88 ASN A O 1
ATOM 690 N N . ASN A 1 89 ? 9.797 1.183 1.918 1 98.81 89 ASN A N 1
ATOM 691 C CA . ASN A 1 89 ? 10.906 2.004 1.44 1 98.81 89 ASN A CA 1
ATOM 692 C C . ASN A 1 89 ? 11.969 2.182 2.514 1 98.81 89 ASN A C 1
ATOM 694 O O . ASN A 1 89 ? 11.742 2.852 3.521 1 98.81 89 ASN A O 1
ATOM 698 N N . GLY A 1 90 ? 13.133 1.611 2.303 1 98.38 90 GLY A N 1
ATOM 699 C CA . GLY A 1 90 ? 14.219 1.653 3.273 1 98.38 90 GLY A CA 1
ATOM 700 C C . GLY A 1 90 ? 14.219 0.463 4.215 1 98.38 90 GLY A C 1
ATOM 701 O O . GLY A 1 90 ? 13.172 -0.135 4.473 1 98.38 90 GLY A O 1
ATOM 702 N N . GLU A 1 91 ? 15.375 0.193 4.828 1 97.69 91 GLU A N 1
ATOM 703 C CA . GLU A 1 91 ? 15.578 -0.985 5.664 1 97.69 91 GLU A CA 1
ATOM 704 C C . GLU A 1 91 ? 14.688 -0.943 6.902 1 97.69 91 GLU A C 1
ATOM 706 O O . GLU A 1 91 ? 14.109 -1.959 7.289 1 97.69 91 GLU A O 1
ATOM 711 N N . VAL A 1 92 ? 14.555 0.171 7.496 1 97.81 92 VAL A N 1
ATOM 712 C CA . VAL A 1 92 ? 13.789 0.327 8.727 1 97.81 92 VAL A CA 1
ATOM 713 C C . VAL A 1 92 ? 12.32 -0.011 8.477 1 97.81 92 VAL A C 1
ATOM 715 O O . VAL A 1 92 ? 11.633 -0.501 9.367 1 97.81 92 VAL A O 1
ATOM 718 N N . ALA A 1 93 ? 11.875 0.222 7.254 1 98.25 93 ALA A N 1
ATOM 719 C CA . ALA A 1 93 ? 10.492 -0.038 6.883 1 98.25 93 ALA A CA 1
ATOM 720 C C . ALA A 1 93 ? 10.312 -1.474 6.395 1 98.25 93 ALA A C 1
ATOM 722 O O . ALA A 1 93 ? 9.211 -1.876 6.02 1 98.25 93 ALA A O 1
ATOM 723 N N . GLY A 1 94 ? 11.422 -2.207 6.371 1 97.44 94 GLY A N 1
ATOM 724 C CA . GLY A 1 94 ? 11.312 -3.617 6.027 1 97.44 94 GLY A CA 1
ATOM 725 C C . GLY A 1 94 ? 11.727 -3.916 4.598 1 97.44 94 GLY A C 1
ATOM 726 O O . GLY A 1 94 ? 11.547 -5.039 4.121 1 97.44 94 GLY A O 1
ATOM 727 N N . GLN A 1 95 ? 12.234 -2.945 3.895 1 97.81 95 GLN A N 1
ATOM 728 C CA . GLN A 1 95 ? 12.711 -3.209 2.541 1 97.81 95 GLN A CA 1
ATOM 729 C C . GLN A 1 95 ? 14.047 -3.951 2.561 1 97.81 95 GLN A C 1
ATOM 731 O O . GLN A 1 95 ? 15.023 -3.463 3.127 1 97.81 95 GLN A O 1
ATOM 736 N N . THR A 1 96 ? 14.055 -5.102 1.89 1 96.75 96 THR A N 1
ATOM 737 C CA . THR A 1 96 ? 15.273 -5.906 1.89 1 96.75 96 THR A CA 1
ATOM 738 C C . THR A 1 96 ? 15.844 -6.02 0.48 1 96.75 96 THR A C 1
ATOM 740 O O . THR A 1 96 ? 17.016 -6.367 0.306 1 96.75 96 THR A O 1
ATOM 743 N N . VAL A 1 97 ? 15.031 -5.93 -0.519 1 97.31 97 VAL A N 1
ATOM 744 C CA . VAL A 1 97 ? 15.445 -5.836 -1.914 1 97.31 97 VAL A CA 1
ATOM 745 C C . VAL A 1 97 ? 15.211 -4.418 -2.43 1 97.31 97 VAL A C 1
ATOM 747 O O . VAL A 1 97 ? 14.086 -3.908 -2.363 1 97.31 97 VAL A O 1
ATOM 750 N N . PHE A 1 98 ? 16.266 -3.801 -2.867 1 97.69 98 PHE A N 1
ATOM 751 C CA . PHE A 1 98 ? 16.156 -2.402 -3.264 1 97.69 98 PHE A CA 1
ATOM 752 C C . PHE A 1 98 ? 15.789 -2.287 -4.742 1 97.69 98 PHE A C 1
ATOM 754 O O . PHE A 1 98 ? 16.562 -1.753 -5.535 1 97.69 98 PHE A O 1
ATOM 761 N N . HIS A 1 99 ? 14.805 -2.76 -5.129 1 98.62 99 HIS A N 1
ATOM 762 C CA . HIS A 1 99 ? 13.922 -2.648 -6.285 1 98.62 99 HIS A CA 1
ATOM 763 C C . HIS A 1 99 ? 12.477 -2.445 -5.863 1 98.62 99 HIS A C 1
ATOM 765 O O . HIS A 1 99 ? 11.898 -3.287 -5.168 1 98.62 99 HIS A O 1
ATOM 771 N N . PHE A 1 100 ? 11.984 -1.26 -6.281 1 98.81 100 PHE A N 1
ATOM 772 C CA . PHE A 1 100 ? 10.602 -1.006 -5.883 1 98.81 100 PHE A CA 1
ATOM 773 C C . PHE A 1 100 ? 9.734 -2.234 -6.129 1 98.81 100 PHE A C 1
ATOM 775 O O . PHE A 1 100 ? 9.797 -2.846 -7.195 1 98.81 100 PHE A O 1
ATOM 782 N N . HIS A 1 101 ? 8.992 -2.666 -5.141 1 98.88 101 HIS A N 1
ATOM 783 C CA . HIS A 1 101 ? 7.977 -3.705 -5.305 1 98.88 101 HIS A CA 1
ATOM 784 C C . HIS A 1 101 ? 6.832 -3.521 -4.312 1 98.88 101 HIS A C 1
ATOM 786 O O . HIS A 1 101 ? 7.023 -2.951 -3.236 1 98.88 101 HIS A O 1
ATOM 792 N N . MET A 1 102 ? 5.66 -3.971 -4.688 1 98.94 102 MET A N 1
ATOM 793 C CA . MET A 1 102 ? 4.453 -3.869 -3.869 1 98.94 102 MET A CA 1
ATOM 794 C C . MET A 1 102 ? 3.902 -5.25 -3.537 1 98.94 102 MET A C 1
ATOM 796 O O . MET A 1 102 ? 3.744 -6.09 -4.426 1 98.94 102 MET A O 1
ATOM 800 N N . HIS A 1 103 ? 3.652 -5.477 -2.262 1 98.94 103 HIS A N 1
ATOM 801 C CA . HIS A 1 103 ? 3.088 -6.734 -1.786 1 98.94 1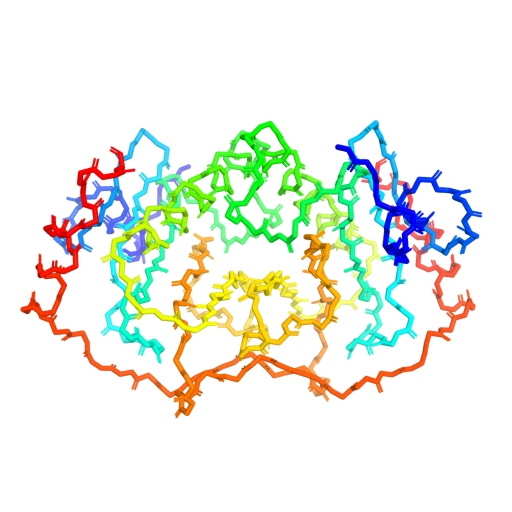03 HIS A CA 1
ATOM 802 C C . HIS A 1 103 ? 1.564 -6.719 -1.86 1 98.94 103 HIS A C 1
ATOM 804 O O . HIS A 1 103 ? 0.931 -5.738 -1.465 1 98.94 103 HIS A O 1
ATOM 810 N N . ILE A 1 104 ? 0.993 -7.723 -2.395 1 98.94 104 ILE A N 1
ATOM 811 C CA . ILE A 1 104 ? -0.416 -8.062 -2.227 1 98.94 104 ILE A CA 1
ATOM 812 C C . ILE A 1 104 ? -0.543 -9.336 -1.397 1 98.94 104 ILE A C 1
ATOM 814 O O . ILE A 1 104 ? -0.08 -10.406 -1.812 1 98.94 104 ILE A O 1
ATOM 818 N N . ILE A 1 105 ? -1.175 -9.219 -0.225 1 98.88 105 ILE A N 1
ATOM 819 C CA . ILE A 1 105 ? -1.15 -10.328 0.718 1 98.88 105 ILE A CA 1
ATOM 820 C C . ILE A 1 105 ? -2.576 -10.68 1.142 1 98.88 105 ILE A C 1
ATOM 822 O O . ILE A 1 105 ? -3.182 -9.969 1.947 1 98.88 105 ILE A O 1
ATOM 826 N N . PRO A 1 106 ? -3.135 -11.75 0.639 1 98.81 106 PRO A N 1
ATOM 827 C CA . PRO A 1 106 ? -4.406 -12.227 1.189 1 98.81 106 PRO A CA 1
ATOM 828 C C . PRO A 1 106 ? -4.301 -12.609 2.662 1 98.81 106 PRO A C 1
ATOM 830 O O . PRO A 1 106 ? -3.289 -13.172 3.088 1 98.81 106 PRO A O 1
ATOM 833 N N . ARG A 1 107 ? -5.352 -12.336 3.379 1 98.69 107 ARG A N 1
ATOM 834 C CA . ARG A 1 107 ? -5.363 -12.602 4.812 1 98.69 107 ARG A CA 1
ATOM 835 C C . ARG A 1 107 ? -6.41 -13.656 5.168 1 98.69 107 ARG A C 1
ATOM 837 O O . ARG A 1 107 ? -7.52 -13.641 4.629 1 98.69 107 ARG A O 1
ATOM 844 N N . ILE A 1 108 ? -6.02 -14.5 5.996 1 97.62 108 ILE A N 1
ATOM 845 C CA . ILE A 1 108 ? -6.922 -15.453 6.633 1 97.62 108 ILE A CA 1
ATOM 846 C C . ILE A 1 108 ? -6.812 -15.336 8.148 1 97.62 108 ILE A C 1
ATOM 848 O O . ILE A 1 108 ? -5.723 -15.125 8.688 1 97.62 108 ILE A O 1
ATOM 852 N N . LYS A 1 109 ? -7.965 -15.469 8.773 1 96.94 109 LYS A N 1
ATOM 853 C CA . LYS A 1 109 ? -7.949 -15.391 10.227 1 96.94 109 LYS A CA 1
ATOM 854 C C . LYS A 1 109 ? -6.926 -16.359 10.82 1 96.94 109 LYS A C 1
ATOM 856 O O . LYS A 1 109 ? -6.895 -17.531 10.461 1 96.94 109 LYS A O 1
ATOM 861 N N . GLY A 1 110 ? -6.035 -15.797 11.656 1 95.75 110 GLY A N 1
ATOM 862 C CA . GLY A 1 110 ? -5.055 -16.625 12.336 1 95.75 110 GLY A CA 1
ATOM 863 C C . GLY A 1 110 ? -3.74 -16.734 11.586 1 95.75 110 GLY A C 1
ATOM 864 O O . GLY A 1 110 ? -2.834 -17.469 12.008 1 95.75 110 GLY A O 1
ATOM 865 N N . ASP A 1 111 ? -3.625 -16.062 10.477 1 97 111 ASP A N 1
ATOM 866 C CA . ASP A 1 111 ? -2.346 -16.094 9.773 1 97 111 ASP A CA 1
ATOM 867 C C . ASP A 1 111 ? -1.257 -15.398 10.586 1 97 111 ASP A C 1
ATOM 869 O O . ASP A 1 111 ? -1.48 -15.016 11.734 1 97 111 ASP A O 1
ATOM 873 N N . THR A 1 112 ? -0.08 -15.305 10.008 1 97 112 THR A N 1
ATOM 874 C CA . THR A 1 112 ? 1.06 -14.805 10.773 1 97 112 THR A CA 1
ATOM 875 C C . THR A 1 112 ? 1.351 -13.352 10.422 1 97 112 THR A C 1
ATOM 877 O O . THR A 1 112 ? 2.318 -12.773 10.922 1 97 112 THR A O 1
ATOM 880 N N . VAL A 1 113 ? 0.579 -12.766 9.516 1 98 113 VAL A N 1
ATOM 881 C CA . VAL A 1 113 ? 0.827 -11.398 9.055 1 98 113 VAL A CA 1
ATOM 882 C C . VAL A 1 113 ? 0.434 -10.406 10.148 1 98 113 VAL A C 1
ATOM 884 O O . VAL A 1 113 ? -0.638 -10.523 10.75 1 98 113 VAL A O 1
ATOM 887 N N . ASN A 1 114 ? 1.311 -9.492 10.414 1 96.12 114 ASN A N 1
ATOM 888 C CA . ASN A 1 114 ? 1.064 -8.445 11.391 1 96.12 114 ASN A CA 1
ATOM 889 C C . ASN A 1 114 ? 1.354 -7.059 10.82 1 96.12 114 ASN A C 1
ATOM 891 O O . ASN A 1 114 ? 2.496 -6.75 10.477 1 96.12 114 ASN A O 1
ATOM 895 N N . VAL A 1 115 ? 0.391 -6.285 10.648 1 97 115 VAL A N 1
ATOM 896 C CA . VAL A 1 115 ? 0.477 -4.883 10.258 1 97 115 VAL A CA 1
ATOM 897 C C . VAL A 1 115 ? -0.204 -4.008 11.312 1 97 115 VAL A C 1
ATOM 899 O O . VAL A 1 115 ? -1.432 -4.012 11.43 1 97 115 VAL A O 1
ATOM 902 N N . GLY A 1 116 ? 0.63 -3.305 12.086 1 96.62 116 GLY A N 1
ATOM 903 C CA . GLY A 1 116 ? 0.02 -2.512 13.141 1 96.62 116 GLY A CA 1
ATOM 904 C C . GLY A 1 116 ? 0.996 -1.564 13.82 1 96.62 116 GLY A C 1
ATOM 905 O O . GLY A 1 116 ? 2.168 -1.498 13.438 1 96.62 116 GLY A O 1
ATOM 906 N N . TRP A 1 117 ? 0.478 -0.776 14.695 1 97.81 117 TRP A N 1
ATOM 907 C CA . TRP A 1 117 ? 1.25 0.198 15.461 1 97.81 117 TRP A CA 1
ATOM 908 C C . TRP A 1 117 ? 0.519 0.589 16.734 1 97.81 117 TRP A C 1
ATOM 910 O O . TRP A 1 117 ? -0.661 0.272 16.906 1 97.81 117 TRP A O 1
ATOM 920 N N . VAL A 1 118 ? 1.228 1.176 17.625 1 97.38 118 VAL A N 1
ATOM 921 C CA . VAL A 1 118 ? 0.608 1.812 18.781 1 97.38 118 VAL A CA 1
ATOM 922 C C . VAL A 1 118 ? 0.114 3.207 18.406 1 97.38 118 VAL A C 1
ATOM 924 O O . VAL A 1 118 ? 0.915 4.094 18.094 1 97.38 118 VAL A O 1
ATOM 927 N N . PRO A 1 119 ? -1.17 3.387 18.484 1 97 119 PRO A N 1
ATOM 928 C CA . PRO A 1 119 ? -1.696 4.695 18.094 1 97 119 PRO A CA 1
ATOM 929 C C . PRO A 1 119 ? -1.223 5.82 19 1 97 119 PRO A C 1
ATOM 931 O O . PRO A 1 119 ? -1.232 5.672 20.234 1 97 119 PRO A O 1
ATOM 934 N N . GLY A 1 120 ? -0.815 6.895 18.375 1 97.12 120 GLY A N 1
ATOM 935 C CA . GLY A 1 120 ? -0.492 8.109 19.109 1 97.12 120 GLY A CA 1
ATOM 936 C C . GLY A 1 120 ? -1.627 9.117 19.125 1 97.12 120 GLY A C 1
ATOM 937 O O . GLY A 1 120 ? -2.787 8.75 18.922 1 97.12 120 GLY A O 1
ATOM 938 N N . THR A 1 121 ? -1.213 10.328 19.516 1 96 121 THR A N 1
ATOM 939 C CA . THR A 1 121 ? -2.146 11.453 19.484 1 96 121 THR A CA 1
ATOM 940 C C . THR A 1 121 ? -1.627 12.562 18.578 1 96 121 THR A C 1
ATOM 942 O O . THR A 1 121 ? -0.486 13.008 18.719 1 96 121 THR A O 1
ATOM 945 N N . ALA A 1 122 ? -2.504 12.961 17.672 1 94.69 122 ALA A N 1
ATOM 946 C CA . ALA A 1 122 ? -2.121 14.039 16.766 1 94.69 122 ALA A CA 1
ATOM 947 C C . ALA A 1 122 ? -1.82 15.328 17.531 1 94.69 122 ALA A C 1
ATOM 949 O O . ALA A 1 122 ? -2.502 15.648 18.516 1 94.69 122 ALA A O 1
ATOM 950 N N . ASP A 1 123 ? -0.788 16 17.062 1 95.69 123 ASP A N 1
ATOM 951 C CA . ASP A 1 123 ? -0.348 17.281 17.641 1 95.69 123 ASP A CA 1
ATOM 952 C C . ASP A 1 123 ? -0.397 18.391 16.594 1 95.69 123 ASP A C 1
ATOM 954 O O . ASP A 1 123 ? 0.369 18.375 15.625 1 95.69 123 ASP A O 1
ATOM 958 N N . ASN A 1 124 ? -1.209 19.406 16.828 1 96.25 124 ASN A N 1
ATOM 959 C CA . ASN A 1 124 ? -1.47 20.453 15.844 1 96.25 124 ASN A CA 1
ATOM 960 C C . ASN A 1 124 ? -0.208 21.25 15.516 1 96.25 124 ASN A C 1
ATOM 962 O O . ASN A 1 124 ? -0.022 21.688 14.383 1 96.25 124 ASN A O 1
ATOM 966 N N . ASP A 1 125 ? 0.591 21.453 16.547 1 97.25 125 ASP A N 1
ATOM 967 C CA . ASP A 1 125 ? 1.825 22.188 16.297 1 97.25 125 ASP A CA 1
ATOM 968 C C . ASP A 1 125 ? 2.76 21.406 15.375 1 97.25 125 ASP A C 1
ATOM 970 O O . ASP A 1 125 ? 3.357 21.969 14.461 1 97.25 125 ASP A O 1
ATOM 974 N N . THR A 1 126 ? 2.895 20.156 15.656 1 97.25 126 THR A N 1
ATOM 975 C CA . THR A 1 126 ? 3.713 19.297 14.812 1 97.25 126 THR A CA 1
ATOM 976 C C . THR A 1 126 ? 3.164 19.266 13.391 1 97.25 126 THR A C 1
ATOM 978 O O . THR A 1 126 ? 3.922 19.359 12.422 1 97.25 126 THR A O 1
ATOM 981 N N . ILE A 1 127 ? 1.883 19.156 13.227 1 98.12 127 ILE A N 1
ATOM 982 C CA . ILE A 1 127 ? 1.221 19.094 11.93 1 98.12 127 ILE A CA 1
ATOM 983 C C . ILE A 1 127 ? 1.474 20.391 11.164 1 98.12 127 ILE A C 1
ATOM 985 O O . ILE A 1 127 ? 1.854 20.359 9.992 1 98.12 127 ILE A O 1
ATOM 989 N N . ALA A 1 128 ? 1.312 21.469 11.859 1 97.88 128 ALA A N 1
ATOM 990 C CA . ALA A 1 128 ? 1.525 22.766 11.219 1 97.88 128 ALA A CA 1
ATOM 991 C C . ALA A 1 128 ? 2.959 22.891 10.711 1 97.88 128 ALA A C 1
ATOM 993 O O . ALA A 1 128 ? 3.195 23.422 9.625 1 97.88 128 ALA A O 1
ATOM 994 N N . SER A 1 129 ? 3.852 22.484 11.57 1 98.31 129 SER A N 1
ATOM 995 C CA . SER A 1 129 ? 5.258 22.531 11.195 1 98.31 129 SER A CA 1
ATOM 996 C C . SER A 1 129 ? 5.527 21.688 9.953 1 98.31 129 SER A C 1
ATOM 998 O O . SER A 1 129 ? 6.25 22.109 9.047 1 98.31 129 SER A O 1
ATOM 1000 N N . ILE A 1 130 ? 4.973 20.5 9.875 1 98.62 130 ILE A N 1
ATOM 1001 C CA . ILE A 1 130 ? 5.156 19.594 8.734 1 98.62 130 ILE A CA 1
ATOM 1002 C C . ILE A 1 130 ? 4.535 20.219 7.488 1 98.62 130 ILE A C 1
ATOM 1004 O O . ILE A 1 130 ? 5.152 20.234 6.422 1 98.62 130 ILE A O 1
ATOM 1008 N N . VAL A 1 131 ? 3.324 20.719 7.617 1 98.62 131 VAL A N 1
ATOM 1009 C CA . VAL A 1 131 ? 2.639 21.344 6.484 1 98.62 131 VAL A CA 1
ATOM 1010 C C . VAL A 1 131 ? 3.498 22.469 5.91 1 98.62 131 VAL A C 1
ATOM 1012 O O . VAL A 1 131 ? 3.682 22.547 4.691 1 98.62 131 VAL A O 1
ATOM 1015 N N . GLU A 1 132 ? 4.023 23.281 6.781 1 98.38 132 GLU A N 1
ATOM 1016 C CA . GLU A 1 132 ? 4.859 24.406 6.355 1 98.38 132 GLU A CA 1
ATOM 1017 C C . GLU A 1 132 ? 6.094 23.906 5.602 1 98.38 132 GLU A C 1
ATOM 1019 O O . GLU A 1 132 ? 6.453 24.469 4.562 1 98.38 132 GLU A O 1
ATOM 1024 N N . LYS A 1 133 ? 6.719 22.906 6.082 1 98.69 133 LYS A N 1
ATOM 1025 C CA . LYS A 1 133 ? 7.969 22.406 5.508 1 98.69 133 LYS A CA 1
ATOM 1026 C C . LYS A 1 133 ? 7.715 21.672 4.195 1 98.69 133 LYS A C 1
ATOM 1028 O O . LYS A 1 133 ? 8.531 21.734 3.275 1 98.69 133 LYS A O 1
ATOM 1033 N N . VAL A 1 134 ? 6.617 20.984 4.102 1 98.81 134 VAL A N 1
ATOM 1034 C CA . VAL A 1 134 ? 6.398 20.031 3.014 1 98.81 134 VAL A CA 1
ATOM 1035 C C . VAL A 1 134 ? 5.695 20.734 1.854 1 98.81 134 VAL A C 1
ATOM 1037 O O . VAL A 1 134 ? 5.934 20.406 0.688 1 98.81 134 VAL A O 1
ATOM 1040 N N . THR A 1 135 ? 4.848 21.719 2.107 1 98.38 135 THR A N 1
ATOM 1041 C CA . THR A 1 135 ? 3.963 22.359 1.134 1 98.38 135 THR A CA 1
ATOM 1042 C C . THR A 1 135 ? 4.758 22.891 -0.055 1 98.38 135 THR A C 1
ATOM 1044 O O . THR A 1 135 ? 4.328 22.75 -1.204 1 98.38 135 THR A O 1
ATOM 1047 N N . PRO A 1 136 ? 5.988 23.453 0.084 1 98.44 136 PRO A N 1
ATOM 1048 C CA . PRO A 1 136 ? 6.738 23.969 -1.057 1 98.44 136 PRO A CA 1
ATOM 1049 C C . PRO A 1 136 ? 7.102 22.906 -2.076 1 98.44 136 PRO A C 1
ATOM 1051 O O . PRO A 1 136 ? 7.461 23.219 -3.213 1 98.44 136 PRO A O 1
ATOM 1054 N N . TYR A 1 137 ? 7.004 21.625 -1.714 1 98.44 137 TYR A N 1
ATOM 1055 C CA . TYR A 1 137 ? 7.441 20.547 -2.59 1 98.44 137 TYR A CA 1
ATOM 1056 C C . TYR A 1 137 ? 6.242 19.797 -3.176 1 98.44 137 TYR A C 1
ATOM 1058 O O . TYR A 1 137 ? 6.41 18.797 -3.879 1 98.44 137 TYR A O 1
ATOM 1066 N N . LEU A 1 138 ? 5.023 20.312 -2.871 1 97.62 138 LEU A N 1
ATOM 1067 C CA . LEU A 1 138 ? 3.805 19.656 -3.338 1 97.62 138 LEU A CA 1
ATOM 1068 C C . LEU A 1 138 ? 3.213 20.406 -4.531 1 97.62 138 LEU A C 1
ATOM 1070 O O . LEU A 1 138 ? 3.336 21.625 -4.629 1 97.62 138 LEU A O 1
ATOM 1074 N N . MET B 1 1 ? -20 7.867 -5.27 1 84.38 1 MET B N 1
ATOM 1075 C CA . MET B 1 1 ? -21.047 8.391 -4.414 1 84.38 1 MET B CA 1
ATOM 1076 C C . MET B 1 1 ? -20.547 8.594 -2.99 1 84.38 1 MET B C 1
ATOM 1078 O O . MET B 1 1 ? -19.609 7.93 -2.557 1 84.38 1 MET B O 1
ATOM 1082 N N . LYS B 1 2 ? -21.078 9.539 -2.375 1 91.19 2 LYS B N 1
ATOM 1083 C CA . LYS B 1 2 ? -20.75 9.812 -0.981 1 91.19 2 LYS B CA 1
ATOM 1084 C C . LYS B 1 2 ? -21.766 9.18 -0.036 1 91.19 2 LYS B C 1
ATOM 1086 O O . LYS B 1 2 ? -22.938 9.055 -0.375 1 91.19 2 LYS B O 1
ATOM 1091 N N . LYS B 1 3 ? -21.266 8.68 1.169 1 92.69 3 LYS B N 1
ATOM 1092 C CA . LYS B 1 3 ? -22.125 8.133 2.211 1 92.69 3 LYS B CA 1
ATOM 1093 C C . LYS B 1 3 ? -22.25 9.102 3.383 1 92.69 3 LYS B C 1
ATOM 1095 O O . LYS B 1 3 ? -21.25 9.523 3.959 1 92.69 3 LYS B O 1
ATOM 1100 N N . ASP B 1 4 ? -23.391 9.375 3.77 1 89.5 4 ASP B N 1
ATOM 1101 C CA . ASP B 1 4 ? -23.656 10.398 4.773 1 89.5 4 ASP B CA 1
ATOM 1102 C C . ASP B 1 4 ? -23.125 9.984 6.141 1 89.5 4 ASP B C 1
ATOM 1104 O O . ASP B 1 4 ? -22.734 10.836 6.945 1 89.5 4 ASP B O 1
ATOM 1108 N N . ASP B 1 5 ? -23.094 8.734 6.391 1 93.81 5 ASP B N 1
ATOM 1109 C CA . ASP B 1 5 ? -22.703 8.258 7.715 1 93.81 5 ASP B CA 1
ATOM 1110 C C . ASP B 1 5 ? -21.234 7.828 7.73 1 93.81 5 ASP B C 1
ATOM 1112 O O . ASP B 1 5 ? -20.781 7.176 8.672 1 93.81 5 ASP B O 1
ATOM 1116 N N . CYS B 1 6 ? -20.547 8.195 6.738 1 96.06 6 CYS B N 1
ATOM 1117 C CA . CYS B 1 6 ? -19.141 7.848 6.656 1 96.06 6 CYS B CA 1
ATOM 1118 C C . CYS B 1 6 ? -18.266 9.031 7.051 1 96.06 6 CYS B C 1
ATOM 1120 O O . CYS B 1 6 ? -18.219 10.031 6.34 1 96.06 6 CYS B O 1
ATOM 1122 N N . ILE B 1 7 ? -17.547 8.922 8.125 1 95.75 7 ILE B N 1
ATOM 1123 C CA . ILE B 1 7 ? -16.75 10 8.664 1 95.75 7 ILE B CA 1
ATOM 1124 C C . ILE B 1 7 ? -15.648 10.375 7.668 1 95.75 7 ILE B C 1
ATOM 1126 O O . ILE B 1 7 ? -15.312 11.555 7.52 1 95.75 7 ILE B O 1
ATOM 1130 N N . PHE B 1 8 ? -15.148 9.398 6.91 1 97.06 8 PHE B N 1
ATOM 1131 C CA . PHE B 1 8 ? -14.086 9.68 5.953 1 97.06 8 PHE B CA 1
ATOM 1132 C C . PHE B 1 8 ? -14.633 10.398 4.727 1 97.06 8 PHE B C 1
ATOM 1134 O O . PHE B 1 8 ? -13.945 11.227 4.121 1 97.06 8 PHE B O 1
ATOM 1141 N N . CYS B 1 9 ? -15.875 10.125 4.367 1 97.56 9 CYS B N 1
ATOM 1142 C CA . CYS B 1 9 ? -16.516 10.93 3.328 1 97.56 9 CYS B CA 1
ATOM 1143 C C . CYS B 1 9 ? -16.625 12.383 3.758 1 97.56 9 CYS B C 1
ATOM 1145 O O . CYS B 1 9 ? -16.359 13.289 2.963 1 97.56 9 CYS B O 1
ATOM 1147 N N . LYS B 1 10 ? -16.969 12.539 5.027 1 97.31 10 LYS B N 1
ATOM 1148 C CA . LYS B 1 10 ? -17.125 13.898 5.543 1 97.31 10 LYS B CA 1
ATOM 1149 C C . LYS B 1 10 ? -15.797 14.633 5.582 1 97.31 10 LYS B C 1
ATOM 1151 O O . LYS B 1 10 ? -15.711 15.805 5.199 1 97.31 10 LYS B O 1
ATOM 1156 N N . LEU B 1 11 ? -14.766 13.992 5.977 1 96.56 11 LEU B N 1
ATOM 1157 C CA . LEU B 1 11 ? -13.43 14.578 6.031 1 96.56 11 LEU B CA 1
ATOM 1158 C C . LEU B 1 11 ? -12.906 14.859 4.629 1 96.56 11 LEU B C 1
ATOM 1160 O O . LEU B 1 11 ? -12.414 15.961 4.355 1 96.56 11 LEU B O 1
ATOM 1164 N N . ALA B 1 12 ? -13.086 13.922 3.715 1 97.06 12 ALA B N 1
ATOM 1165 C CA . ALA B 1 12 ? -12.547 14.016 2.359 1 97.06 12 ALA B CA 1
ATOM 1166 C C . ALA B 1 12 ? -13.242 15.125 1.568 1 97.06 12 ALA B C 1
ATOM 1168 O O . ALA B 1 12 ? -12.633 15.727 0.676 1 97.06 12 ALA B O 1
ATOM 1169 N N . ASN B 1 13 ? -14.492 15.438 1.938 1 96.62 13 ASN B N 1
ATOM 1170 C CA . ASN B 1 13 ? -15.281 16.375 1.141 1 96.62 13 ASN B CA 1
ATOM 1171 C C . ASN B 1 13 ? -15.492 17.703 1.876 1 96.62 13 ASN B C 1
ATOM 1173 O O . ASN B 1 13 ? -16.281 18.531 1.44 1 96.62 13 ASN B O 1
ATOM 1177 N N . GLY B 1 14 ? -14.867 17.875 3 1 95.06 14 GLY B N 1
ATOM 1178 C CA . GLY B 1 14 ? -14.797 19.172 3.664 1 95.06 14 GLY B CA 1
ATOM 1179 C C . GLY B 1 14 ? -16.047 19.484 4.477 1 95.06 14 GLY B C 1
ATOM 1180 O O . GLY B 1 14 ? -16.312 20.641 4.789 1 95.06 14 GLY B O 1
ATOM 1181 N N . GLU B 1 15 ? -16.781 18.469 4.754 1 94.81 15 GLU B N 1
ATOM 1182 C CA . GLU B 1 15 ? -17.953 18.688 5.602 1 94.81 15 GLU B CA 1
ATOM 1183 C C . GLU B 1 15 ? -17.547 18.922 7.055 1 94.81 15 GLU B C 1
ATOM 1185 O O . GLU B 1 15 ? -18.266 19.594 7.801 1 94.81 15 GLU B O 1
ATOM 1190 N N . ILE B 1 16 ? -16.422 18.312 7.512 1 94.5 16 ILE B N 1
ATOM 1191 C CA . ILE B 1 16 ? -15.812 18.547 8.812 1 94.5 16 ILE B CA 1
ATOM 1192 C C . ILE B 1 16 ? -14.367 18.984 8.633 1 94.5 16 ILE B C 1
ATOM 1194 O O . ILE B 1 16 ? -13.695 18.562 7.688 1 94.5 16 ILE B O 1
ATOM 1198 N N . PRO B 1 17 ? -13.977 19.859 9.531 1 92.38 17 PRO B N 1
ATOM 1199 C CA . PRO B 1 17 ? -12.594 20.328 9.422 1 92.38 17 PRO B CA 1
ATOM 1200 C C . PRO B 1 17 ? -11.57 19.219 9.625 1 92.38 17 PRO B C 1
ATOM 1202 O O . PRO B 1 17 ? -11.797 18.297 10.422 1 92.38 17 PRO B O 1
ATOM 1205 N N . THR B 1 18 ? -10.484 19.297 8.906 1 90 18 THR B N 1
ATOM 1206 C CA . THR B 1 18 ? -9.383 18.359 9.031 1 90 18 THR B CA 1
ATOM 1207 C C . THR B 1 18 ? -8.047 19.078 8.828 1 90 18 THR B C 1
ATOM 1209 O O . THR B 1 18 ? -8 20.188 8.297 1 90 18 THR B O 1
ATOM 1212 N N . ASN B 1 19 ? -7.086 18.516 9.43 1 93.69 19 ASN B N 1
ATOM 1213 C CA . ASN B 1 19 ? -5.734 18.922 9.055 1 93.69 19 ASN B CA 1
ATOM 1214 C C . ASN B 1 19 ? -5.273 18.234 7.777 1 93.69 19 ASN B C 1
ATOM 1216 O O . ASN B 1 19 ? -4.867 17.078 7.801 1 93.69 19 ASN B O 1
ATOM 1220 N N . ALA B 1 20 ? -5.281 19.016 6.734 1 97.62 20 ALA B N 1
ATOM 1221 C CA . ALA B 1 20 ? -4.965 18.438 5.434 1 97.62 20 ALA B CA 1
ATOM 1222 C C . ALA B 1 20 ? -3.562 18.844 4.98 1 97.62 20 ALA B C 1
ATOM 1224 O O . ALA B 1 20 ? -3.119 19.953 5.238 1 97.62 20 ALA B O 1
ATOM 1225 N N . LEU B 1 21 ? -2.953 17.969 4.348 1 98.69 21 LEU B N 1
ATOM 1226 C CA . LEU B 1 21 ? -1.647 18.234 3.754 1 98.69 21 LEU B CA 1
ATOM 1227 C C . LEU B 1 21 ? -1.782 18.562 2.271 1 98.69 21 LEU B C 1
ATOM 1229 O O . LEU B 1 21 ? -0.995 19.344 1.733 1 98.69 21 LEU B O 1
ATOM 1233 N N . TYR B 1 22 ? -2.654 17.953 1.578 1 98.81 22 TYR B N 1
ATOM 1234 C CA . TYR B 1 22 ? -2.818 18.047 0.132 1 98.81 22 TYR B CA 1
ATOM 1235 C C . TYR B 1 22 ? -4.258 17.75 -0.273 1 98.81 22 TYR B C 1
ATOM 1237 O O . TYR B 1 22 ? -4.945 16.969 0.384 1 98.81 22 TYR B O 1
ATOM 1245 N N . GLU B 1 23 ? -4.711 18.406 -1.315 1 98.44 23 GLU B N 1
ATOM 1246 C CA . GLU B 1 23 ? -6.047 18.156 -1.838 1 98.44 23 GLU B CA 1
ATOM 1247 C C . GLU B 1 23 ? -6.117 18.438 -3.336 1 98.44 23 GLU B C 1
ATOM 1249 O O . GLU B 1 23 ? -5.484 19.375 -3.824 1 98.44 23 GLU B O 1
ATOM 1254 N N . ASP B 1 24 ? -6.801 17.625 -4.07 1 98.31 24 ASP B N 1
ATOM 1255 C CA . ASP B 1 24 ? -7.168 17.906 -5.457 1 98.31 24 ASP B CA 1
ATOM 1256 C C . ASP B 1 24 ? -8.602 17.453 -5.746 1 98.31 24 ASP B C 1
ATOM 1258 O O . ASP B 1 24 ? -9.398 17.281 -4.824 1 98.31 24 ASP B O 1
ATOM 1262 N N . ASP B 1 25 ? -8.961 17.297 -6.969 1 97.94 25 ASP B N 1
ATOM 1263 C CA . ASP B 1 25 ? -10.352 17.031 -7.316 1 97.94 25 ASP B CA 1
ATOM 1264 C C . ASP B 1 25 ? -10.734 15.602 -6.973 1 97.94 25 ASP B C 1
ATOM 1266 O O . ASP B 1 25 ? -11.922 15.273 -6.895 1 97.94 25 ASP B O 1
ATOM 1270 N N . ILE B 1 26 ? -9.758 14.773 -6.719 1 98.62 26 ILE B N 1
ATOM 1271 C CA . ILE B 1 26 ? -10.039 13.344 -6.621 1 98.62 26 ILE B CA 1
ATOM 1272 C C . ILE B 1 26 ? -9.805 12.867 -5.188 1 98.62 26 ILE B C 1
ATOM 1274 O O . ILE B 1 26 ? -10.555 12.023 -4.68 1 98.62 26 ILE B O 1
ATOM 1278 N N . VAL B 1 27 ? -8.766 13.477 -4.488 1 98.81 27 VAL B N 1
ATOM 1279 C CA . VAL B 1 27 ? -8.422 12.969 -3.164 1 98.81 27 VAL B CA 1
ATOM 1280 C C . VAL B 1 27 ? -8.164 14.141 -2.215 1 98.81 27 VAL B C 1
ATOM 1282 O O . VAL B 1 27 ? -7.934 15.266 -2.656 1 98.81 27 VAL B O 1
ATOM 1285 N N . LYS B 1 28 ? -8.266 13.82 -0.925 1 98.75 28 LYS B N 1
ATOM 1286 C CA . LYS B 1 28 ? -7.742 14.641 0.162 1 98.75 28 LYS B CA 1
ATOM 1287 C C . LYS B 1 28 ? -6.758 13.859 1.023 1 98.75 28 LYS B C 1
ATOM 1289 O O . LYS B 1 28 ? -6.984 12.68 1.322 1 98.75 28 LYS B O 1
ATOM 1294 N N . VAL B 1 29 ? -5.637 14.445 1.322 1 98.94 29 VAL B N 1
ATOM 1295 C CA . VAL B 1 29 ? -4.629 13.836 2.186 1 98.94 29 VAL B CA 1
ATOM 1296 C C . VAL B 1 29 ? -4.641 14.516 3.553 1 98.94 29 VAL B C 1
ATOM 1298 O O . VAL B 1 29 ? -4.344 15.711 3.664 1 98.94 29 VAL B O 1
ATOM 1301 N N . ILE B 1 30 ? -4.973 13.719 4.543 1 98.75 30 ILE B N 1
ATOM 1302 C CA . ILE B 1 30 ? -5.129 14.297 5.871 1 98.75 30 ILE B CA 1
ATOM 1303 C C . ILE B 1 30 ? -4.191 13.602 6.855 1 98.75 30 ILE B C 1
ATOM 1305 O O . ILE B 1 30 ? -3.779 12.461 6.625 1 98.75 30 ILE B O 1
ATOM 1309 N N . PHE B 1 31 ? -3.84 14.328 7.898 1 98.75 31 PHE B N 1
ATOM 1310 C CA . PHE B 1 31 ? -3.062 13.711 8.969 1 98.75 31 PHE B CA 1
ATOM 1311 C C . PHE B 1 31 ? -3.938 12.789 9.805 1 98.75 31 PHE B C 1
ATOM 1313 O O . PHE B 1 31 ? -5.066 13.141 10.156 1 98.75 31 PHE B O 1
ATOM 1320 N N . ASP B 1 32 ? -3.482 11.602 10.078 1 98 32 ASP B N 1
ATOM 1321 C CA . ASP B 1 32 ? -4.211 10.672 10.938 1 98 32 ASP B CA 1
ATOM 1322 C C . ASP B 1 32 ? -4.363 11.227 12.344 1 98 32 ASP B C 1
ATOM 1324 O O . ASP B 1 32 ? -3.422 11.789 12.906 1 98 32 ASP B O 1
ATOM 1328 N N . ALA B 1 33 ? -5.512 11.07 12.898 1 95.88 33 ALA B N 1
ATOM 1329 C CA . ALA B 1 33 ? -5.785 11.594 14.234 1 95.88 33 ALA B CA 1
ATOM 1330 C C . ALA B 1 33 ? -5.055 10.781 15.305 1 95.88 33 ALA B C 1
ATOM 1332 O O . ALA B 1 33 ? -4.734 11.297 16.375 1 95.88 33 ALA B O 1
ATOM 1333 N N . SER B 1 34 ? -4.84 9.516 15.07 1 97.12 34 SER B N 1
ATOM 1334 C CA . SER B 1 34 ? -4.098 8.602 15.93 1 97.12 34 SER B CA 1
ATOM 1335 C C . SER B 1 34 ? -2.904 8 15.195 1 97.12 34 SER B C 1
ATOM 1337 O O . SER B 1 34 ? -2.855 6.789 14.969 1 97.12 34 SER B O 1
ATOM 1339 N N . PRO B 1 35 ? -1.922 8.805 15 1 98.12 35 PRO B N 1
ATOM 1340 C CA . PRO B 1 35 ? -0.85 8.438 14.07 1 98.12 35 PRO B CA 1
ATOM 1341 C C . PRO B 1 35 ? 0.033 7.312 14.602 1 98.12 35 PRO B C 1
ATOM 1343 O O . PRO B 1 35 ? 0.249 7.207 15.805 1 98.12 35 PRO B O 1
ATOM 1346 N N . ALA B 1 36 ? 0.46 6.492 13.672 1 98 36 ALA B N 1
ATOM 1347 C CA . ALA B 1 36 ? 1.468 5.477 13.953 1 98 36 ALA B CA 1
ATOM 1348 C C . ALA B 1 36 ? 2.822 6.113 14.258 1 98 36 ALA B C 1
ATOM 1350 O O . ALA B 1 36 ? 3.596 5.594 15.062 1 98 36 ALA B O 1
ATOM 1351 N N . ALA B 1 37 ? 3.156 7.207 13.594 1 97.31 37 ALA B N 1
ATOM 1352 C CA . ALA B 1 37 ? 4.406 7.961 13.688 1 97.31 37 ALA B CA 1
ATOM 1353 C C . ALA B 1 37 ? 4.215 9.398 13.227 1 97.31 37 ALA B C 1
ATOM 1355 O O . ALA B 1 37 ? 3.189 9.742 12.633 1 97.31 37 ALA B O 1
ATOM 1356 N N . LYS B 1 38 ? 5.238 10.234 13.594 1 96.81 38 LYS B N 1
ATOM 1357 C CA . LYS B 1 38 ? 5.219 11.617 13.148 1 96.81 38 LYS B CA 1
ATOM 1358 C C . LYS B 1 38 ? 5.113 11.703 11.625 1 96.81 38 LYS B C 1
ATOM 1360 O O . LYS B 1 38 ? 5.887 11.062 10.906 1 96.81 38 LYS B O 1
ATOM 1365 N N . GLY B 1 39 ? 4.074 12.453 11.133 1 98.19 39 GLY B N 1
ATOM 1366 C CA . GLY B 1 39 ? 3.922 12.656 9.695 1 98.19 39 GLY B CA 1
ATOM 1367 C C . GLY B 1 39 ? 3 11.648 9.047 1 98.19 39 GLY B C 1
ATOM 1368 O O . GLY B 1 39 ? 2.793 11.68 7.832 1 98.19 39 GLY B O 1
ATOM 1369 N N . HIS B 1 40 ? 2.391 10.703 9.836 1 98.81 40 HIS B N 1
ATOM 1370 C CA . HIS B 1 40 ? 1.467 9.703 9.305 1 98.81 40 HIS B CA 1
ATOM 1371 C C . HIS B 1 40 ? 0.238 10.359 8.688 1 98.81 40 HIS B C 1
ATOM 1373 O O . HIS B 1 40 ? -0.521 11.039 9.375 1 98.81 40 HIS B O 1
ATOM 1379 N N . VAL B 1 41 ? 0.024 10.133 7.348 1 98.88 41 VAL B N 1
ATOM 1380 C CA . VAL B 1 41 ? -1.125 10.719 6.664 1 98.88 41 VAL B CA 1
ATOM 1381 C C . VAL B 1 41 ? -1.939 9.617 5.988 1 98.88 41 VAL B C 1
ATOM 1383 O O . VAL B 1 41 ? -1.45 8.5 5.805 1 98.88 41 VAL B O 1
ATOM 1386 N N . LEU B 1 42 ? -3.158 9.984 5.652 1 98.88 42 LEU B N 1
ATOM 1387 C CA . LEU B 1 42 ? -4.105 9.141 4.93 1 98.88 42 LEU B CA 1
ATOM 1388 C C . LEU B 1 42 ? -4.504 9.789 3.604 1 98.88 42 LEU B C 1
ATOM 1390 O O . LEU B 1 42 ? -4.836 10.977 3.562 1 98.88 42 LEU B O 1
ATOM 1394 N N . ILE B 1 43 ? -4.426 9.047 2.545 1 98.94 43 ILE B N 1
ATOM 1395 C CA . ILE B 1 43 ? -5.043 9.469 1.29 1 98.94 43 ILE B CA 1
ATOM 1396 C C . ILE B 1 43 ? -6.492 8.992 1.241 1 98.94 43 ILE B C 1
ATOM 1398 O O . ILE B 1 43 ? -6.762 7.793 1.295 1 98.94 43 ILE B O 1
ATOM 1402 N N . LEU B 1 44 ? -7.406 9.906 1.098 1 98.81 44 LEU B N 1
ATOM 1403 C CA . LEU B 1 44 ? -8.836 9.625 1.062 1 98.81 44 LEU B CA 1
ATOM 1404 C C . LEU B 1 44 ? -9.438 10.031 -0.282 1 98.81 44 LEU B C 1
ATOM 1406 O O . LEU B 1 44 ? -9.5 11.219 -0.606 1 98.81 44 LEU B O 1
ATOM 1410 N N . PRO B 1 45 ? -9.891 9.039 -1.084 1 98.88 45 PRO B N 1
ATOM 1411 C CA . PRO B 1 45 ? -10.711 9.445 -2.232 1 98.88 45 PRO B CA 1
ATOM 1412 C C . PRO B 1 45 ? -11.977 10.195 -1.821 1 98.88 45 PRO B C 1
ATOM 1414 O O . PRO B 1 45 ? -12.602 9.859 -0.813 1 98.88 45 PRO B O 1
ATOM 1417 N N . LYS B 1 46 ? -12.328 11.18 -2.561 1 98.25 46 LYS B N 1
ATOM 1418 C CA . LYS B 1 46 ? -13.523 11.969 -2.266 1 98.25 46 LYS B CA 1
ATOM 1419 C C . LYS B 1 46 ? -14.789 11.156 -2.525 1 98.25 46 LYS B C 1
ATOM 1421 O O . LYS B 1 46 ? -15.797 11.336 -1.84 1 98.25 46 LYS B O 1
ATOM 1426 N N . GLU B 1 47 ? -14.727 10.336 -3.58 1 98.25 47 GLU B N 1
ATOM 1427 C CA . GLU B 1 47 ? -15.789 9.359 -3.768 1 98.25 47 GLU B CA 1
ATOM 1428 C C . GLU B 1 47 ? -15.641 8.188 -2.797 1 98.25 47 GLU B C 1
ATOM 1430 O O . GLU B 1 47 ? -14.523 7.793 -2.461 1 98.25 47 GLU B O 1
ATOM 1435 N N . HIS B 1 48 ? -16.781 7.633 -2.383 1 98.38 48 HIS B N 1
ATOM 1436 C CA . HIS B 1 48 ? -16.75 6.531 -1.428 1 98.38 48 HIS B CA 1
ATOM 1437 C C . HIS B 1 48 ? -16.516 5.195 -2.133 1 98.38 48 HIS B C 1
ATOM 1439 O O . HIS B 1 48 ? -17.234 4.859 -3.076 1 98.38 48 HIS B O 1
ATOM 1445 N N . PHE B 1 49 ? -15.547 4.52 -1.748 1 98.5 49 PHE B N 1
ATOM 1446 C CA . PHE B 1 49 ? -15.289 3.104 -1.983 1 98.5 49 PHE B CA 1
ATOM 1447 C C . PHE B 1 49 ? -15.055 2.371 -0.668 1 98.5 49 PHE B C 1
ATOM 1449 O O . PHE B 1 49 ? -14.289 2.84 0.18 1 98.5 49 PHE B O 1
ATOM 1456 N N . ASP B 1 50 ? -15.641 1.24 -0.474 1 98.06 50 ASP B N 1
ATOM 1457 C CA . ASP B 1 50 ? -15.445 0.535 0.79 1 98.06 50 ASP B CA 1
ATOM 1458 C C . ASP B 1 50 ? -14.016 0.026 0.919 1 98.06 50 ASP B C 1
ATOM 1460 O O . ASP B 1 50 ? -13.477 -0.051 2.025 1 98.06 50 ASP B O 1
ATOM 1464 N N . ASN B 1 51 ? -13.492 -0.383 -0.136 1 98.56 51 ASN B N 1
ATOM 1465 C CA . ASN B 1 51 ? -12.195 -1.06 -0.176 1 98.56 51 ASN B CA 1
ATOM 1466 C C . ASN B 1 51 ? -11.641 -1.122 -1.595 1 98.56 51 ASN B C 1
ATOM 1468 O O . ASN B 1 51 ? -12.18 -0.492 -2.506 1 98.56 51 ASN B O 1
ATOM 1472 N N . ILE B 1 52 ? -10.547 -1.825 -1.782 1 98.88 52 ILE B N 1
ATOM 1473 C CA . ILE B 1 52 ? -9.836 -1.842 -3.057 1 98.88 52 ILE B CA 1
ATOM 1474 C C . ILE B 1 52 ? -10.672 -2.574 -4.102 1 98.88 52 ILE B C 1
ATOM 1476 O O . ILE B 1 52 ? -10.516 -2.34 -5.305 1 98.88 52 ILE B O 1
ATOM 1480 N N . TYR B 1 53 ? -11.57 -3.438 -3.709 1 98.62 53 TYR B N 1
ATOM 1481 C CA . TYR B 1 53 ? -12.352 -4.25 -4.629 1 98.62 53 TYR B CA 1
ATOM 1482 C C . TYR B 1 53 ? -13.375 -3.4 -5.375 1 98.62 53 TYR B C 1
ATOM 1484 O O . TYR B 1 53 ? -13.883 -3.805 -6.422 1 98.62 53 TYR B O 1
ATOM 1492 N N . GLU B 1 54 ? -13.664 -2.234 -4.879 1 98.19 54 GLU B N 1
ATOM 1493 C CA . GLU B 1 54 ? -14.656 -1.343 -5.477 1 98.19 54 GLU B CA 1
ATOM 1494 C C . GLU B 1 54 ? -13.984 -0.179 -6.199 1 98.19 54 GLU B C 1
ATOM 1496 O O . GLU B 1 54 ? -14.656 0.606 -6.875 1 98.19 54 GLU B O 1
ATOM 1501 N N . LEU B 1 55 ? -12.711 -0.066 -6.043 1 98.44 55 LEU B N 1
ATOM 1502 C CA . LEU B 1 55 ? -11.953 1.087 -6.523 1 98.44 55 LEU B CA 1
ATOM 1503 C C . LEU B 1 55 ? -11.891 1.104 -8.047 1 98.44 55 LEU B C 1
ATOM 1505 O O . LEU B 1 55 ? -11.547 0.097 -8.672 1 98.44 55 LEU B O 1
ATOM 1509 N N . ASP B 1 56 ? -12.234 2.193 -8.695 1 98.06 56 ASP B N 1
ATOM 1510 C CA . ASP B 1 56 ? -12.156 2.244 -10.156 1 98.06 56 ASP B CA 1
ATOM 1511 C C . ASP B 1 56 ? -10.734 2.551 -10.617 1 98.06 56 ASP B C 1
ATOM 1513 O O . ASP B 1 56 ? -9.906 3.021 -9.836 1 98.06 56 ASP B O 1
ATOM 1517 N N . ASP B 1 57 ? -10.5 2.355 -11.883 1 97.88 57 ASP B N 1
ATOM 1518 C CA . ASP B 1 57 ? -9.148 2.422 -12.438 1 97.88 57 ASP B CA 1
ATOM 1519 C C . ASP B 1 57 ? -8.57 3.828 -12.305 1 97.88 57 ASP B C 1
ATOM 1521 O O . ASP B 1 57 ? -7.398 3.99 -11.961 1 97.88 57 ASP B O 1
ATOM 1525 N N . ASP B 1 58 ? -9.367 4.805 -12.586 1 98.19 58 ASP B N 1
ATOM 1526 C CA . ASP B 1 58 ? -8.883 6.18 -12.562 1 98.19 58 ASP B CA 1
ATOM 1527 C C . ASP B 1 58 ? -8.484 6.598 -11.148 1 98.19 58 ASP B C 1
ATOM 1529 O O . ASP B 1 58 ? -7.441 7.219 -10.945 1 98.19 58 ASP B O 1
ATOM 1533 N N . THR B 1 59 ? -9.344 6.266 -10.18 1 98.75 59 THR B N 1
ATOM 1534 C CA . THR B 1 59 ? -9.047 6.59 -8.789 1 98.75 59 THR B CA 1
ATOM 1535 C C . THR B 1 59 ? -7.82 5.816 -8.305 1 98.75 59 THR B C 1
ATOM 1537 O O . THR B 1 59 ? -6.957 6.375 -7.629 1 98.75 59 THR B O 1
ATOM 1540 N N . ALA B 1 60 ? -7.73 4.543 -8.703 1 98.81 60 ALA B N 1
ATOM 1541 C CA . ALA B 1 60 ? -6.582 3.725 -8.328 1 98.81 60 ALA B CA 1
ATOM 1542 C C . ALA B 1 60 ? -5.277 4.355 -8.812 1 98.81 60 ALA B C 1
ATOM 1544 O O . ALA B 1 60 ? -4.336 4.523 -8.031 1 98.81 60 ALA B O 1
ATOM 1545 N N . ALA B 1 61 ? -5.289 4.715 -10.062 1 98.81 61 ALA B N 1
ATOM 1546 C CA . ALA B 1 61 ? -4.105 5.336 -10.656 1 98.81 61 ALA B CA 1
ATOM 1547 C C . ALA B 1 61 ? -3.742 6.625 -9.922 1 98.81 61 ALA B C 1
ATOM 1549 O O . ALA B 1 61 ? -2.574 6.852 -9.594 1 98.81 61 ALA B O 1
ATOM 1550 N N . HIS B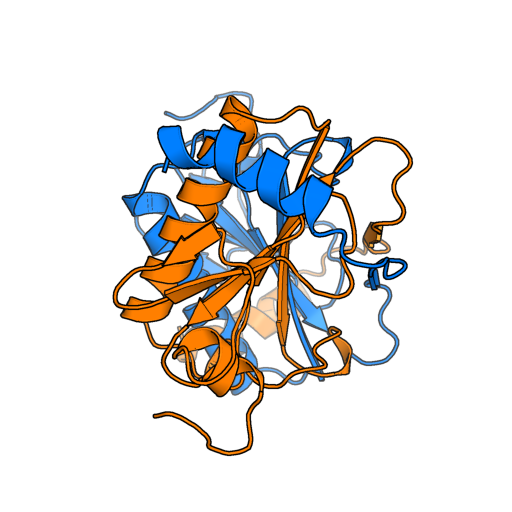 1 62 ? -4.719 7.395 -9.641 1 98.88 62 HIS B N 1
ATOM 1551 C CA . HIS B 1 62 ? -4.492 8.719 -9.078 1 98.88 62 HIS B CA 1
ATOM 1552 C C . HIS B 1 62 ? -4.008 8.625 -7.633 1 98.88 62 HIS B C 1
ATOM 1554 O O . HIS B 1 62 ? -3.123 9.375 -7.219 1 98.88 62 HIS B O 1
ATOM 1560 N N . VAL B 1 63 ? -4.57 7.703 -6.875 1 98.88 63 VAL B N 1
ATOM 1561 C CA . VAL B 1 63 ? -4.227 7.551 -5.465 1 98.88 63 VAL B CA 1
ATOM 1562 C C . VAL B 1 63 ? -2.73 7.273 -5.324 1 98.88 63 VAL B C 1
ATOM 1564 O O . VAL B 1 63 ? -2.055 7.883 -4.492 1 98.88 63 VAL B O 1
ATOM 1567 N N . PHE B 1 64 ? -2.191 6.422 -6.137 1 98.94 64 PHE B N 1
ATOM 1568 C CA . PHE B 1 64 ? -0.796 6.055 -5.926 1 98.94 64 PHE B CA 1
ATOM 1569 C C . PHE B 1 64 ? 0.136 7.102 -6.523 1 98.94 64 PHE B C 1
ATOM 1571 O O . PHE B 1 64 ? 1.254 7.293 -6.039 1 98.94 64 PHE B O 1
ATOM 1578 N N . LYS B 1 65 ? -0.301 7.812 -7.598 1 98.88 65 LYS B N 1
ATOM 1579 C CA . LYS B 1 65 ? 0.462 8.977 -8.031 1 98.88 65 LYS B CA 1
ATOM 1580 C C . LYS B 1 65 ? 0.628 9.977 -6.887 1 98.88 65 LYS B C 1
ATOM 1582 O O . LYS B 1 65 ? 1.713 10.531 -6.688 1 98.88 65 LYS B O 1
ATOM 1587 N N . VAL B 1 66 ? -0.452 10.172 -6.172 1 98.94 66 VAL B N 1
ATOM 1588 C CA . VAL B 1 66 ? -0.423 11.109 -5.055 1 98.94 66 VAL B CA 1
ATOM 1589 C C . VAL B 1 66 ? 0.45 10.547 -3.934 1 98.94 66 VAL B C 1
ATOM 1591 O O . VAL B 1 66 ? 1.205 11.289 -3.299 1 98.94 66 VAL B O 1
ATOM 1594 N N . ALA B 1 67 ? 0.386 9.234 -3.67 1 98.94 67 ALA B N 1
ATOM 1595 C CA . ALA B 1 67 ? 1.242 8.617 -2.658 1 98.94 67 ALA B CA 1
ATOM 1596 C C . ALA B 1 67 ? 2.717 8.852 -2.971 1 98.94 67 ALA B C 1
ATOM 1598 O O . ALA B 1 67 ? 3.496 9.219 -2.086 1 98.94 67 ALA B O 1
ATOM 1599 N N . ALA B 1 68 ? 3.068 8.648 -4.246 1 98.94 68 ALA B N 1
ATOM 1600 C CA . ALA B 1 68 ? 4.449 8.875 -4.664 1 98.94 68 ALA B CA 1
ATOM 1601 C C . ALA B 1 68 ? 4.836 10.344 -4.512 1 98.94 68 ALA B C 1
ATOM 1603 O O . ALA B 1 68 ? 5.922 10.656 -4.012 1 98.94 68 ALA B O 1
ATOM 1604 N N . LYS B 1 69 ? 3.898 11.203 -4.883 1 98.88 69 LYS B N 1
ATOM 1605 C CA . LYS B 1 69 ? 4.121 12.648 -4.781 1 98.88 69 LYS B CA 1
ATOM 1606 C C . LYS B 1 69 ? 4.379 13.062 -3.334 1 98.88 69 LYS B C 1
ATOM 1608 O O . LYS B 1 69 ? 5.348 13.766 -3.049 1 98.88 69 LYS B O 1
ATOM 1613 N N . ILE B 1 70 ? 3.516 12.625 -2.449 1 98.94 70 ILE B N 1
ATOM 1614 C CA . ILE B 1 70 ? 3.631 12.961 -1.034 1 98.94 70 ILE B CA 1
ATOM 1615 C C . ILE B 1 70 ? 4.93 12.391 -0.473 1 98.94 70 ILE B C 1
ATOM 1617 O O . ILE B 1 70 ? 5.656 13.078 0.253 1 98.94 70 ILE B O 1
ATOM 1621 N N . SER B 1 71 ? 5.25 11.156 -0.801 1 98.94 71 SER B N 1
ATOM 1622 C CA . SER B 1 71 ? 6.461 10.5 -0.312 1 98.94 71 SER B CA 1
ATOM 1623 C C . SER B 1 71 ? 7.711 11.258 -0.744 1 98.94 71 SER B C 1
ATOM 1625 O O . SER B 1 71 ? 8.641 11.438 0.05 1 98.94 71 SER B O 1
ATOM 1627 N N . LYS B 1 72 ? 7.738 11.656 -1.988 1 98.88 72 LYS B N 1
ATOM 1628 C CA . LYS B 1 72 ? 8.875 12.422 -2.5 1 98.88 72 LYS B CA 1
ATOM 1629 C C . LYS B 1 72 ? 9 13.758 -1.776 1 98.88 72 LYS B C 1
ATOM 1631 O O . LYS B 1 72 ? 10.109 14.18 -1.433 1 98.88 72 LYS B O 1
ATOM 1636 N N . ALA B 1 73 ? 7.883 14.445 -1.58 1 98.94 73 ALA B N 1
ATOM 1637 C CA . ALA B 1 73 ? 7.895 15.711 -0.851 1 98.94 73 ALA B CA 1
ATOM 1638 C C . ALA B 1 73 ? 8.406 15.523 0.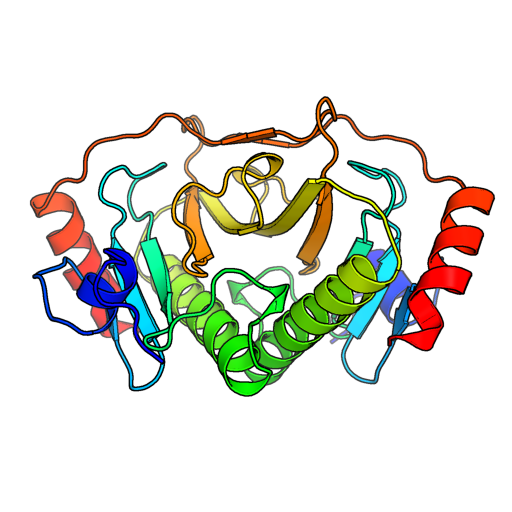575 1 98.94 73 ALA B C 1
ATOM 1640 O O . ALA B 1 73 ? 9.195 16.328 1.073 1 98.94 73 ALA B O 1
ATOM 1641 N N . TYR B 1 74 ? 7.938 14.445 1.246 1 98.94 74 TYR B N 1
ATOM 1642 C CA . TYR B 1 74 ? 8.422 14.117 2.582 1 98.94 74 TYR B CA 1
ATOM 1643 C C . TYR B 1 74 ? 9.93 13.922 2.586 1 98.94 74 TYR B C 1
ATOM 1645 O O . TYR B 1 74 ? 10.625 14.453 3.451 1 98.94 74 TYR B O 1
ATOM 1653 N N . LYS B 1 75 ? 10.398 13.195 1.6 1 98.81 75 LYS B N 1
ATOM 1654 C CA . LYS B 1 75 ? 11.82 12.883 1.532 1 98.81 75 LYS B CA 1
ATOM 1655 C C . LYS B 1 75 ? 12.664 14.156 1.406 1 98.81 75 LYS B C 1
ATOM 1657 O O . LYS B 1 75 ? 13.758 14.234 1.956 1 98.81 75 LYS B O 1
ATOM 1662 N N . LYS B 1 76 ? 12.133 15.078 0.732 1 98.62 76 LYS B N 1
ATOM 1663 C CA . LYS B 1 76 ? 12.844 16.328 0.502 1 98.62 76 LYS B CA 1
ATOM 1664 C C . LYS B 1 76 ? 12.789 17.234 1.738 1 98.62 76 LYS B C 1
ATOM 1666 O O . LYS B 1 76 ? 13.711 18.016 1.983 1 98.62 76 LYS B O 1
ATOM 1671 N N . ALA B 1 77 ? 11.758 17.109 2.551 1 98.69 77 ALA B N 1
ATOM 1672 C CA . ALA B 1 77 ? 11.453 18.156 3.523 1 98.69 77 ALA B CA 1
ATOM 1673 C C . ALA B 1 77 ? 11.695 17.672 4.949 1 98.69 77 ALA B C 1
ATOM 1675 O O . ALA B 1 77 ? 11.859 18.469 5.867 1 98.69 77 ALA B O 1
ATOM 1676 N N . LEU B 1 78 ? 11.617 16.406 5.18 1 98.56 78 LEU B N 1
ATOM 1677 C CA . LEU B 1 78 ? 11.609 15.852 6.531 1 98.56 78 LEU B CA 1
ATOM 1678 C C . LEU B 1 78 ? 12.742 14.844 6.707 1 98.56 78 LEU B C 1
ATOM 1680 O O . LEU B 1 78 ? 13.266 14.312 5.727 1 98.56 78 LEU B O 1
ATOM 1684 N N . ASP B 1 79 ? 13.07 14.602 7.98 1 97.94 79 ASP B N 1
ATOM 1685 C CA . ASP B 1 79 ? 14.047 13.578 8.336 1 97.94 79 ASP B CA 1
ATOM 1686 C C . ASP B 1 79 ? 13.367 12.336 8.891 1 97.94 79 ASP B C 1
ATOM 1688 O O . ASP B 1 79 ? 12.68 12.398 9.914 1 97.94 79 ASP B O 1
ATOM 1692 N N . PHE B 1 80 ? 13.523 11.281 8.242 1 98.5 80 PHE B N 1
ATOM 1693 C CA . PHE B 1 80 ? 13.031 9.977 8.656 1 98.5 80 PHE B CA 1
ATOM 1694 C C . PHE B 1 80 ? 13.875 8.859 8.039 1 98.5 80 PHE B C 1
ATOM 1696 O O . PHE B 1 80 ? 14.68 9.117 7.141 1 98.5 80 PHE B O 1
ATOM 1703 N N . ASP B 1 81 ? 13.766 7.625 8.5 1 98.56 81 ASP B N 1
ATOM 1704 C CA . ASP B 1 81 ? 14.695 6.555 8.156 1 98.56 81 ASP B CA 1
ATOM 1705 C C . ASP B 1 81 ? 14.102 5.633 7.094 1 98.56 81 ASP B C 1
ATOM 1707 O O . ASP B 1 81 ? 14.812 4.82 6.496 1 98.56 81 ASP B O 1
ATOM 1711 N N . GLY B 1 82 ? 12.797 5.719 6.844 1 98.69 82 GLY B N 1
ATOM 1712 C CA . GLY B 1 82 ? 12.047 4.898 5.902 1 98.69 82 GLY B CA 1
ATOM 1713 C C . GLY B 1 82 ? 10.594 5.312 5.773 1 98.69 82 GLY B C 1
ATOM 1714 O O . GLY B 1 82 ? 10.188 6.332 6.328 1 98.69 82 GLY B O 1
ATOM 1715 N N . LEU B 1 83 ? 9.828 4.621 5.016 1 98.88 83 LEU B N 1
ATOM 1716 C CA . LEU B 1 83 ? 8.43 4.965 4.793 1 98.88 83 LEU B CA 1
ATOM 1717 C C . LEU B 1 83 ? 7.633 3.74 4.363 1 98.88 83 LEU B C 1
ATOM 1719 O O . LEU B 1 83 ? 8.07 2.982 3.492 1 98.88 83 LEU B O 1
ATOM 1723 N N . ASN B 1 84 ? 6.52 3.494 5 1 98.94 84 ASN B N 1
ATOM 1724 C CA . ASN B 1 84 ? 5.609 2.434 4.574 1 98.94 84 ASN B CA 1
ATOM 1725 C C . ASN B 1 84 ? 4.375 3 3.883 1 98.94 84 ASN B C 1
ATOM 1727 O O . ASN B 1 84 ? 3.828 4.02 4.316 1 98.94 84 ASN B O 1
ATOM 1731 N N . ILE B 1 85 ? 3.973 2.42 2.824 1 98.94 85 ILE B N 1
ATOM 1732 C CA . ILE B 1 85 ? 2.627 2.547 2.271 1 98.94 85 ILE B CA 1
ATOM 1733 C C . ILE B 1 85 ? 1.795 1.325 2.656 1 98.94 85 ILE B C 1
ATOM 1735 O O . ILE B 1 85 ? 2.199 0.188 2.406 1 98.94 85 ILE B O 1
ATOM 1739 N N . VAL B 1 86 ? 0.649 1.551 3.301 1 98.94 86 VAL B N 1
ATOM 1740 C CA . VAL B 1 86 ? -0.192 0.452 3.766 1 98.94 86 VAL B CA 1
ATOM 1741 C C . VAL B 1 86 ? -1.644 0.708 3.365 1 98.94 86 VAL B C 1
ATOM 1743 O O . VAL B 1 86 ? -2.154 1.817 3.537 1 98.94 86 VAL B O 1
ATOM 1746 N N . GLN B 1 87 ? -2.27 -0.222 2.832 1 98.94 87 GLN B N 1
ATOM 1747 C CA . GLN B 1 87 ? -3.693 -0.199 2.512 1 98.94 87 GLN B CA 1
ATOM 1748 C C . GLN B 1 87 ? -4.371 -1.503 2.922 1 98.94 87 GLN B C 1
ATOM 1750 O O . GLN B 1 87 ? -3.955 -2.584 2.5 1 98.94 87 GLN B O 1
ATOM 1755 N N . ASN B 1 88 ? -5.348 -1.382 3.768 1 98.81 88 ASN B N 1
ATOM 1756 C CA . ASN B 1 88 ? -6.004 -2.518 4.406 1 98.81 88 ASN B CA 1
ATOM 1757 C C . ASN B 1 88 ? -7.402 -2.748 3.844 1 98.81 88 ASN B C 1
ATOM 1759 O O . ASN B 1 88 ? -8.18 -1.804 3.707 1 98.81 88 ASN B O 1
ATOM 1763 N N . ASN B 1 89 ? -7.73 -3.98 3.555 1 98.81 89 ASN B N 1
ATOM 1764 C CA . ASN B 1 89 ? -9.062 -4.355 3.082 1 98.81 89 ASN B CA 1
ATOM 1765 C C . ASN B 1 89 ? -9.68 -5.445 3.953 1 98.81 89 ASN B C 1
ATOM 1767 O O . ASN B 1 89 ? -9.219 -6.59 3.941 1 98.81 89 ASN B O 1
ATOM 1771 N N . GLY B 1 90 ? -10.719 -5.109 4.684 1 98.38 90 GLY B N 1
ATOM 1772 C CA . GLY B 1 90 ? -11.367 -6.039 5.598 1 98.38 90 GLY B CA 1
ATOM 1773 C C . GLY B 1 90 ? -10.828 -5.957 7.012 1 98.38 90 GLY B C 1
ATOM 1774 O O . GLY B 1 90 ? -9.672 -5.574 7.223 1 98.38 90 GLY B O 1
ATOM 1775 N N . GLU B 1 91 ? -11.617 -6.43 7.977 1 97.75 91 GLU B N 1
ATOM 1776 C CA . GLU B 1 91 ? -11.305 -6.316 9.398 1 97.75 91 GLU B CA 1
ATOM 1777 C C . GLU B 1 91 ? -10.047 -7.105 9.742 1 97.75 91 GLU B C 1
ATOM 1779 O O . GLU B 1 91 ? -9.195 -6.633 10.508 1 97.75 91 GLU B O 1
ATOM 1784 N N . VAL B 1 92 ? -9.898 -8.25 9.211 1 97.81 92 VAL B N 1
ATOM 1785 C CA . VAL B 1 92 ? -8.773 -9.133 9.523 1 97.81 92 VAL B CA 1
ATOM 1786 C C . VAL B 1 92 ? -7.465 -8.477 9.094 1 97.81 92 VAL B C 1
ATOM 1788 O O . VAL B 1 92 ? -6.418 -8.695 9.711 1 97.81 92 VAL B O 1
ATOM 1791 N N . ALA B 1 93 ? -7.539 -7.641 8.07 1 98.25 93 ALA B N 1
ATOM 1792 C CA . ALA B 1 93 ? -6.359 -6.961 7.543 1 98.25 93 ALA B CA 1
ATOM 1793 C C . ALA B 1 93 ? -6.125 -5.637 8.266 1 98.25 93 ALA B C 1
ATOM 1795 O O . ALA B 1 93 ? -5.18 -4.91 7.949 1 98.25 93 ALA B O 1
ATOM 1796 N N . GLY B 1 94 ? -7.039 -5.32 9.188 1 97.5 94 GLY B N 1
ATOM 1797 C CA . GLY B 1 94 ? -6.824 -4.133 10 1 97.5 94 GLY B CA 1
ATOM 1798 C C . GLY B 1 94 ? -7.668 -2.949 9.555 1 97.5 94 GLY B C 1
ATOM 1799 O O . GLY B 1 94 ? -7.48 -1.832 10.039 1 97.5 94 GLY B O 1
ATOM 1800 N N . GLN B 1 95 ? -8.555 -3.154 8.625 1 97.88 95 GLN B N 1
ATOM 1801 C CA . GLN B 1 95 ? -9.43 -2.064 8.219 1 97.88 95 GLN B CA 1
ATOM 1802 C C . GLN B 1 95 ? -10.523 -1.819 9.266 1 97.88 95 GLN B C 1
ATOM 1804 O O . GLN B 1 95 ? -11.297 -2.723 9.586 1 97.88 95 GLN B O 1
ATOM 1809 N N . THR B 1 96 ? -10.57 -0.568 9.727 1 96.75 96 THR B N 1
ATOM 1810 C CA . THR B 1 96 ? -11.547 -0.249 10.766 1 96.75 96 THR B CA 1
ATOM 1811 C C . THR B 1 96 ? -12.57 0.768 10.25 1 96.75 96 THR B C 1
ATOM 1813 O O . THR B 1 96 ? -13.641 0.926 10.828 1 96.75 96 THR B O 1
ATOM 1816 N N . VAL B 1 97 ? -12.203 1.582 9.328 1 97.38 97 VAL B N 1
ATOM 1817 C CA . VAL B 1 97 ? -13.109 2.477 8.609 1 97.38 97 VAL B CA 1
ATOM 1818 C C . VAL B 1 97 ? -13.32 1.969 7.188 1 97.38 97 VAL B C 1
ATOM 1820 O O . VAL B 1 97 ? -12.359 1.783 6.438 1 97.38 97 VAL B O 1
ATOM 1823 N N . PHE B 1 98 ? -14.547 1.701 6.867 1 97.69 98 PHE B N 1
ATOM 1824 C CA . PHE B 1 98 ? -14.828 1.098 5.57 1 97.69 98 PHE B CA 1
ATOM 1825 C C . PHE B 1 98 ? -15.055 2.17 4.512 1 97.69 98 PHE B C 1
ATOM 1827 O O . PHE B 1 98 ? -16.141 2.271 3.943 1 97.69 98 PHE B O 1
ATOM 1834 N N . HIS B 1 99 ? -14.203 2.936 4.285 1 98.62 99 HIS B N 1
ATOM 1835 C CA . HIS B 1 99 ? -13.836 3.869 3.223 1 98.62 99 HIS B CA 1
ATOM 1836 C C . HIS B 1 99 ? -12.391 3.67 2.789 1 98.62 99 HIS B C 1
ATOM 1838 O O . HIS B 1 99 ? -11.469 3.803 3.6 1 98.62 99 HIS B O 1
ATOM 1844 N N . PHE B 1 100 ? -12.305 3.291 1.5 1 98.81 100 PHE B N 1
ATOM 1845 C CA . PHE B 1 100 ? -10.938 3.068 1.035 1 98.81 100 PHE B CA 1
ATOM 1846 C C . PHE B 1 100 ? -10.023 4.199 1.489 1 98.81 100 PHE B C 1
ATOM 1848 O O . PHE B 1 100 ? -10.367 5.375 1.362 1 98.81 100 PHE B O 1
ATOM 1855 N N . HIS B 1 101 ? -8.906 3.877 2.086 1 98.88 101 HIS B N 1
ATOM 1856 C CA . HIS B 1 101 ? -7.863 4.852 2.391 1 98.88 101 HIS B CA 1
ATOM 1857 C C . HIS B 1 101 ? -6.484 4.195 2.402 1 98.88 101 HIS B C 1
ATOM 1859 O O . HIS B 1 101 ? -6.367 2.994 2.656 1 98.88 101 HIS B O 1
ATOM 1865 N N . MET B 1 102 ? -5.473 4.965 2.102 1 98.94 102 MET B N 1
ATOM 1866 C CA . MET B 1 102 ? -4.086 4.504 2.051 1 98.94 102 MET B CA 1
ATOM 1867 C C . MET B 1 102 ? -3.225 5.254 3.059 1 98.94 102 MET B C 1
ATOM 1869 O O . MET B 1 102 ? -3.262 6.484 3.119 1 98.94 102 MET B O 1
ATOM 1873 N N . HIS B 1 103 ? -2.49 4.516 3.857 1 98.94 103 HIS B N 1
ATOM 1874 C CA . HIS B 1 103 ? -1.586 5.082 4.852 1 98.94 103 HIS B CA 1
ATOM 1875 C C . HIS B 1 103 ? -0.221 5.387 4.242 1 98.94 103 HIS B C 1
ATOM 1877 O O . HIS B 1 103 ? 0.334 4.566 3.508 1 98.94 103 HIS B O 1
ATOM 1883 N N . ILE B 1 104 ? 0.276 6.527 4.477 1 98.94 104 ILE B N 1
ATOM 1884 C CA . ILE B 1 104 ? 1.686 6.867 4.309 1 98.94 104 ILE B CA 1
ATOM 1885 C C . ILE B 1 104 ? 2.322 7.109 5.676 1 98.94 104 ILE B C 1
ATOM 1887 O O . ILE B 1 104 ? 1.93 8.031 6.395 1 98.94 104 ILE B O 1
ATOM 1891 N N . ILE B 1 105 ? 3.311 6.281 6.027 1 98.88 105 ILE B N 1
ATOM 1892 C CA . ILE B 1 105 ? 3.822 6.309 7.391 1 98.88 105 ILE B CA 1
ATOM 1893 C C . ILE B 1 105 ? 5.34 6.465 7.371 1 98.88 105 ILE B C 1
ATOM 1895 O O . ILE B 1 105 ? 6.066 5.508 7.09 1 98.88 105 ILE B O 1
ATOM 1899 N N . PRO B 1 106 ? 5.844 7.629 7.668 1 98.81 106 PRO B N 1
ATOM 1900 C CA . PRO B 1 106 ? 7.289 7.75 7.871 1 98.81 106 PRO B CA 1
ATOM 1901 C C . PRO B 1 106 ? 7.793 6.902 9.039 1 98.81 106 PRO B C 1
ATOM 1903 O O . PRO B 1 106 ? 7.117 6.789 10.062 1 98.81 106 PRO B O 1
ATOM 1906 N N . ARG B 1 107 ? 8.977 6.371 8.867 1 98.69 107 ARG B N 1
ATOM 1907 C CA . ARG B 1 107 ? 9.555 5.492 9.875 1 98.69 107 ARG B CA 1
ATOM 1908 C C . ARG B 1 107 ? 10.82 6.098 10.477 1 98.69 107 ARG B C 1
ATOM 1910 O O . ARG B 1 107 ? 11.633 6.68 9.758 1 98.69 107 ARG B O 1
ATOM 1917 N N . ILE B 1 108 ? 10.891 5.965 11.711 1 97.62 108 ILE B N 1
ATOM 1918 C CA . ILE B 1 108 ? 12.109 6.273 12.453 1 97.62 108 ILE B CA 1
ATOM 1919 C C . ILE B 1 108 ? 12.547 5.055 13.266 1 97.62 108 ILE B C 1
ATOM 1921 O O . ILE B 1 108 ? 11.711 4.34 13.82 1 97.62 108 ILE B O 1
ATOM 1925 N N . LYS B 1 109 ? 13.859 4.883 13.297 1 96.88 109 LYS B N 1
ATOM 1926 C CA . LYS B 1 109 ? 14.359 3.75 14.07 1 96.88 109 LYS B CA 1
ATOM 1927 C C . LYS B 1 109 ? 13.812 3.768 15.492 1 96.88 109 LYS B C 1
ATOM 1929 O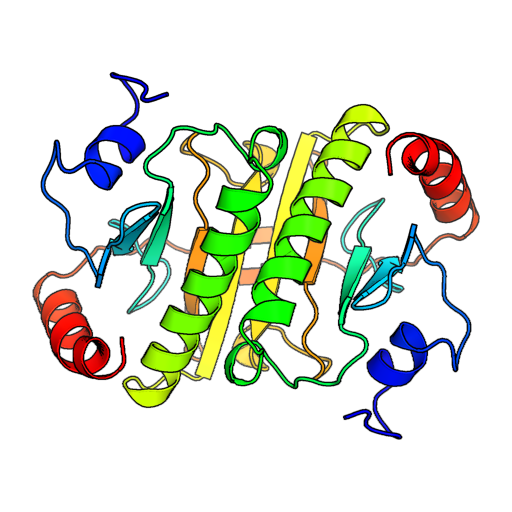 O . LYS B 1 109 ? 13.852 4.797 16.172 1 96.88 109 LYS B O 1
ATOM 1934 N N . GLY B 1 110 ? 13.203 2.635 15.875 1 95.62 110 GLY B N 1
ATOM 1935 C CA . GLY B 1 110 ? 12.695 2.516 17.234 1 95.62 110 GLY B CA 1
ATOM 1936 C C . GLY B 1 110 ? 11.234 2.91 17.359 1 95.62 110 GLY B C 1
ATOM 1937 O O . GLY B 1 110 ? 10.68 2.912 18.453 1 95.62 110 GLY B O 1
ATOM 1938 N N . ASP B 1 111 ? 10.602 3.273 16.281 1 96.94 111 ASP B N 1
ATOM 1939 C CA . ASP B 1 111 ? 9.18 3.588 16.359 1 96.94 111 ASP B CA 1
ATOM 1940 C C . ASP B 1 111 ? 8.359 2.344 16.703 1 96.94 111 ASP B C 1
ATOM 1942 O O . ASP B 1 111 ? 8.922 1.286 17 1 96.94 111 ASP B O 1
ATOM 1946 N N . THR B 1 112 ? 7.062 2.506 16.75 1 97 112 THR B N 1
ATOM 1947 C CA . THR B 1 112 ? 6.215 1.419 17.219 1 97 112 THR B CA 1
ATOM 1948 C C . THR B 1 112 ? 5.574 0.675 16.062 1 97 112 THR B C 1
ATOM 1950 O O . THR B 1 112 ? 4.773 -0.238 16.266 1 97 112 THR B O 1
ATOM 1953 N N . VAL B 1 113 ? 5.852 1.1 14.828 1 98 113 VAL B N 1
ATOM 1954 C CA . VAL B 1 113 ? 5.227 0.507 13.648 1 98 113 VAL B CA 1
ATOM 1955 C C . VAL B 1 113 ? 5.812 -0.879 13.391 1 98 113 VAL B C 1
ATOM 1957 O O . VAL B 1 113 ? 7.035 -1.06 13.43 1 98 113 VAL B O 1
ATOM 1960 N N . ASN B 1 114 ? 4.957 -1.803 13.188 1 96.06 114 ASN B N 1
ATOM 1961 C CA . ASN B 1 114 ? 5.359 -3.17 12.875 1 96.06 114 ASN B CA 1
ATOM 1962 C C . ASN B 1 114 ? 4.652 -3.693 11.633 1 96.06 114 ASN B C 1
ATOM 1964 O O . ASN B 1 114 ? 3.426 -3.818 11.617 1 96.06 114 ASN B O 1
ATOM 1968 N N . VAL B 1 115 ? 5.336 -3.932 10.617 1 97.06 115 VAL B N 1
ATOM 1969 C CA . VAL B 1 115 ? 4.879 -4.578 9.398 1 97.06 115 VAL B CA 1
ATOM 1970 C C . VAL B 1 115 ? 5.734 -5.809 9.109 1 97.06 115 VAL B C 1
ATOM 1972 O O . VAL B 1 115 ? 6.906 -5.688 8.742 1 97.06 115 VAL B O 1
ATOM 1975 N N . GLY B 1 116 ? 5.121 -6.977 9.312 1 96.69 116 GLY B N 1
ATOM 1976 C CA . GLY B 1 116 ? 5.926 -8.172 9.109 1 96.69 116 GLY B CA 1
ATOM 1977 C C . GLY B 1 116 ? 5.113 -9.453 9.141 1 96.69 116 GLY B C 1
ATOM 1978 O O . GLY B 1 116 ? 3.891 -9.414 9.312 1 96.69 116 GLY B O 1
ATOM 1979 N N . TRP B 1 117 ? 5.762 -10.531 8.875 1 97.81 117 TRP B N 1
ATOM 1980 C CA . TRP B 1 117 ? 5.168 -11.867 8.875 1 97.81 117 TRP B CA 1
ATOM 1981 C C . TRP B 1 117 ? 6.234 -12.938 9.047 1 97.81 117 TRP B C 1
ATOM 1983 O O . TRP B 1 117 ? 7.43 -12.656 8.945 1 97.81 117 TRP B O 1
ATOM 1993 N N . VAL B 1 118 ? 5.805 -14.086 9.398 1 97.44 118 VAL B N 1
ATOM 1994 C CA . VAL B 1 118 ? 6.684 -15.25 9.359 1 97.44 118 VAL B CA 1
ATOM 1995 C C . VAL B 1 118 ? 6.758 -15.797 7.934 1 97.44 118 VAL B C 1
ATOM 1997 O O . VAL B 1 118 ? 5.762 -16.281 7.395 1 97.44 118 VAL B O 1
ATOM 2000 N N . PRO B 1 119 ? 7.938 -15.766 7.371 1 97.12 119 PRO B N 1
ATOM 2001 C CA . PRO B 1 119 ? 8.055 -16.234 5.988 1 97.12 119 PRO B CA 1
ATOM 2002 C C . PRO B 1 119 ? 7.762 -17.734 5.852 1 97.12 119 PRO B C 1
ATOM 2004 O O . PRO B 1 119 ? 8.242 -18.531 6.652 1 97.12 119 PRO B O 1
ATOM 2007 N N . GLY B 1 120 ? 6.973 -18.031 4.855 1 97.25 120 GLY B N 1
ATOM 2008 C CA . GLY B 1 120 ? 6.738 -19.422 4.496 1 97.25 120 GLY B CA 1
ATOM 2009 C C . GLY B 1 120 ? 7.617 -19.891 3.35 1 97.25 120 GLY B C 1
ATOM 2010 O O . GLY B 1 120 ? 8.664 -19.312 3.078 1 97.25 120 GLY B O 1
ATOM 2011 N N . THR B 1 121 ? 7.176 -21.047 2.816 1 96.06 121 THR B N 1
ATOM 2012 C CA . THR B 1 121 ? 7.832 -21.594 1.634 1 96.06 121 THR B CA 1
ATOM 2013 C C . THR B 1 121 ? 6.84 -21.75 0.483 1 96.06 121 THR B C 1
ATOM 2015 O O . THR B 1 121 ? 5.773 -22.344 0.648 1 96.06 121 THR B O 1
ATOM 2018 N N . ALA B 1 122 ? 7.25 -21.188 -0.633 1 94.94 122 ALA B N 1
ATOM 2019 C CA . ALA B 1 122 ? 6.387 -21.281 -1.809 1 94.94 122 ALA B CA 1
ATOM 2020 C C . ALA B 1 122 ? 6.176 -22.75 -2.209 1 94.94 122 ALA B C 1
ATOM 2022 O O . ALA B 1 122 ? 7.098 -23.562 -2.129 1 94.94 122 ALA B O 1
ATOM 2023 N N . ASP B 1 123 ? 4.945 -23.016 -2.613 1 95.69 123 ASP B N 1
ATOM 2024 C CA . ASP B 1 123 ? 4.531 -24.344 -3.07 1 95.69 123 ASP B CA 1
ATOM 2025 C C . ASP B 1 123 ? 4.004 -24.281 -4.504 1 95.69 123 ASP B C 1
ATOM 2027 O O . ASP B 1 123 ? 2.955 -23.688 -4.762 1 95.69 123 ASP B O 1
ATOM 2031 N N . ASN B 1 124 ? 4.664 -25 -5.418 1 96.25 124 ASN B N 1
ATOM 2032 C CA . ASN B 1 124 ? 4.359 -24.891 -6.844 1 96.25 124 ASN B CA 1
ATOM 2033 C C . ASN B 1 124 ? 2.951 -25.391 -7.152 1 96.25 124 ASN B C 1
ATOM 2035 O O . ASN B 1 124 ? 2.289 -24.875 -8.047 1 96.25 124 ASN B O 1
ATOM 2039 N N . ASP B 1 125 ? 2.551 -26.406 -6.422 1 97.25 125 ASP B N 1
ATOM 2040 C CA . ASP B 1 125 ? 1.204 -26.922 -6.652 1 97.25 125 ASP B CA 1
ATOM 2041 C C . ASP B 1 125 ? 0.147 -25.891 -6.254 1 97.25 125 ASP B C 1
ATOM 2043 O O . ASP B 1 125 ? -0.832 -25.688 -6.977 1 97.25 125 ASP B O 1
ATOM 2047 N N . THR B 1 126 ? 0.352 -25.312 -5.133 1 97.25 126 THR B N 1
ATOM 2048 C CA . THR B 1 126 ? -0.559 -24.266 -4.676 1 97.25 126 THR B CA 1
ATOM 2049 C C . THR B 1 126 ? -0.571 -23.109 -5.656 1 97.25 126 THR B C 1
ATOM 2051 O O . THR B 1 126 ? -1.636 -22.594 -6 1 97.25 126 THR B O 1
ATOM 2054 N N . ILE B 1 127 ? 0.554 -22.703 -6.137 1 98.12 127 ILE B N 1
ATOM 2055 C CA . ILE B 1 127 ? 0.695 -21.594 -7.07 1 98.12 127 ILE B CA 1
ATOM 2056 C C . ILE B 1 127 ? -0.038 -21.922 -8.375 1 98.12 127 ILE B C 1
ATOM 2058 O O . ILE B 1 127 ? -0.809 -21.094 -8.875 1 98.12 127 ILE B O 1
ATOM 2062 N N . ALA B 1 128 ? 0.183 -23.109 -8.828 1 97.81 128 ALA B N 1
ATOM 2063 C CA . ALA B 1 128 ? -0.468 -23.516 -10.07 1 97.81 128 ALA B CA 1
ATOM 20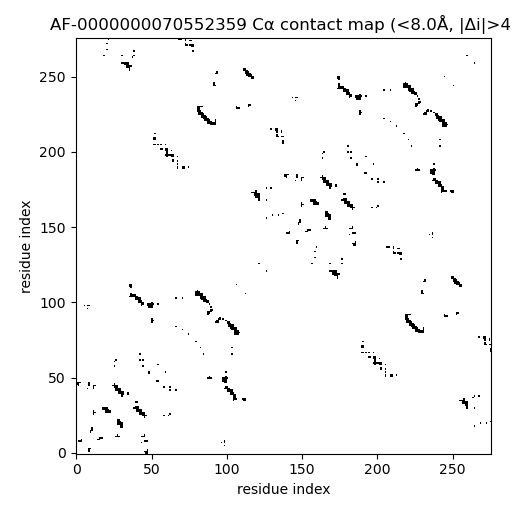64 C C . ALA B 1 128 ? -1.987 -23.484 -9.938 1 97.81 128 ALA B C 1
ATOM 2066 O O . ALA B 1 128 ? -2.691 -23.062 -10.859 1 97.81 128 ALA B O 1
ATOM 2067 N N . SER B 1 129 ? -2.418 -23.984 -8.82 1 98.31 129 SER B N 1
ATOM 2068 C CA . SER B 1 129 ? -3.852 -23.984 -8.555 1 98.31 129 SER B CA 1
ATOM 2069 C C . SER B 1 129 ? -4.406 -22.562 -8.539 1 98.31 129 SER B C 1
ATOM 2071 O O . SER B 1 129 ? -5.469 -22.297 -9.102 1 98.31 129 SER B O 1
ATOM 2073 N N . ILE B 1 130 ? -3.723 -21.641 -7.914 1 98.62 130 ILE B N 1
ATOM 2074 C CA . ILE B 1 130 ? -4.156 -20.25 -7.836 1 98.62 130 ILE B CA 1
ATOM 2075 C C . ILE B 1 130 ? -4.148 -19.625 -9.227 1 98.62 130 ILE B C 1
ATOM 2077 O O . ILE B 1 130 ? -5.105 -18.953 -9.617 1 98.62 130 ILE B O 1
ATOM 2081 N N . VAL B 1 131 ? -3.082 -19.828 -9.969 1 98.62 131 VAL B N 1
ATOM 2082 C CA . VAL B 1 131 ? -2.975 -19.281 -11.312 1 98.62 131 VAL B CA 1
ATOM 2083 C C . VAL B 1 131 ? -4.164 -19.75 -12.156 1 98.62 131 VAL B C 1
ATOM 2085 O O . VAL B 1 131 ? -4.789 -18.938 -12.844 1 98.62 131 VAL B O 1
ATOM 2088 N N . GLU B 1 132 ? -4.465 -21 -12.062 1 98.38 132 GLU B N 1
ATOM 2089 C CA . GLU B 1 132 ? -5.578 -21.562 -12.828 1 98.38 132 GLU B CA 1
ATOM 2090 C C . GLU B 1 132 ? -6.898 -20.906 -12.445 1 98.38 132 GLU B C 1
ATOM 2092 O O . GLU B 1 132 ? -7.703 -20.562 -13.312 1 98.38 132 GLU B O 1
ATOM 2097 N N . LYS B 1 133 ? -7.125 -20.703 -11.203 1 98.69 133 LYS B N 1
ATOM 2098 C CA . LYS B 1 133 ? -8.391 -20.172 -10.703 1 98.69 133 LYS B CA 1
ATOM 2099 C C . LYS B 1 133 ? -8.516 -18.688 -11 1 98.69 133 LYS B C 1
ATOM 2101 O O . LYS B 1 133 ? -9.609 -18.188 -11.266 1 98.69 133 LYS B O 1
ATOM 2106 N N . VAL B 1 134 ? -7.426 -17.984 -10.953 1 98.88 134 VAL B N 1
ATOM 2107 C CA . VAL B 1 134 ? -7.461 -16.531 -10.945 1 98.88 134 VAL B CA 1
ATOM 2108 C C . VAL B 1 134 ? -7.363 -16 -12.383 1 98.88 134 VAL B C 1
ATOM 2110 O O . VAL B 1 134 ? -7.949 -14.977 -12.711 1 98.88 134 VAL B O 1
ATOM 2113 N N . THR B 1 135 ? -6.66 -16.688 -13.273 1 98.38 135 THR B N 1
ATOM 2114 C CA . THR B 1 135 ? -6.316 -16.219 -14.617 1 98.38 135 THR B CA 1
ATOM 2115 C C . THR B 1 135 ? -7.566 -15.828 -15.398 1 98.38 135 THR B C 1
ATOM 2117 O O . THR B 1 135 ? -7.57 -14.82 -16.109 1 98.38 135 THR B O 1
ATOM 2120 N N . PRO B 1 136 ? -8.742 -16.5 -15.281 1 98.44 136 PRO B N 1
ATOM 2121 C CA . PRO B 1 136 ? -9.93 -16.141 -16.047 1 98.44 136 PRO B CA 1
ATOM 2122 C C . PRO B 1 136 ? -10.453 -14.742 -15.695 1 98.44 136 PRO B C 1
ATOM 2124 O O . PRO B 1 136 ? -11.258 -14.172 -16.438 1 98.44 136 PRO B O 1
ATOM 2127 N N . TYR B 1 137 ? -10.016 -14.164 -14.578 1 98.44 137 TYR B N 1
ATOM 2128 C CA . TYR B 1 137 ? -10.547 -12.891 -14.117 1 98.44 137 TYR B CA 1
ATOM 2129 C C . TYR B 1 137 ? -9.539 -11.766 -14.336 1 98.44 137 TYR B C 1
ATOM 2131 O O . TYR B 1 137 ? -9.781 -10.625 -13.938 1 98.44 137 TYR B O 1
ATOM 2139 N N . LEU B 1 138 ? -8.406 -12.125 -14.984 1 97.62 138 LEU B N 1
ATOM 2140 C CA . LEU B 1 138 ? -7.352 -11.141 -15.211 1 97.62 138 LEU B CA 1
ATOM 2141 C C . LEU B 1 138 ? -7.383 -10.633 -16.656 1 97.62 138 LEU B C 1
ATOM 2143 O O . LEU B 1 138 ? -7.746 -11.367 -17.562 1 97.62 138 LEU B O 1
#

pLDDT: mean 97.6, std 2.06, range [84.38, 98.94]

Organism: Lachnospira eligens (strain ATCC 27750 / DSM 3376 / VPI C15-48 / C15-B4) (NCBI:txid515620)

Solvent-accessible surface area (backbone atoms only — not comparable to full-atom values): 14439 Å² total; per-residue (Å²): 96,75,50,91,88,35,69,61,35,31,48,32,66,62,74,39,91,71,63,64,71,47,74,62,98,57,35,24,27,30,55,40,65,51,20,53,37,80,81,19,28,33,43,24,46,36,52,56,26,57,25,58,74,64,53,50,61,67,59,33,18,48,52,34,33,48,50,36,49,52,49,36,19,42,63,74,52,50,90,64,58,23,29,34,39,40,30,44,24,42,61,80,37,60,30,82,63,76,44,40,48,37,39,42,35,43,28,48,90,87,58,57,64,42,70,50,51,59,67,45,72,61,48,70,68,59,49,50,52,47,42,64,54,29,50,85,59,103,94,74,49,92,88,34,68,61,34,31,47,32,63,63,75,39,90,73,62,63,72,47,73,61,96,56,36,23,28,30,55,40,66,50,19,53,36,80,78,20,28,32,42,24,46,38,54,56,26,57,25,58,74,63,51,49,61,68,58,33,17,49,53,35,33,48,50,35,48,51,50,36,20,42,62,75,52,50,90,64,58,21,30,34,40,43,32,45,25,41,60,81,36,61,32,83,62,76,44,39,49,36,37,40,36,44,30,49,89,85,58,57,63,41,71,51,51,56,67,45,73,60,49,69,68,59,50,50,52,48,43,64,54,29,49,84,60,105

Sequence (276 aa):
MKKDDCIFCKLANGEIPTNALYEDDIVKVIFDASPAAKGHVLILPKEHFDNIYELDDDTAAHVFKVAAKISKAYKKALDFDGLNIVQNNGEVAGQTVFHFHMHIIPRIKGDTVNVGWVPGTADNDTIASIVEKVTPYLMKKDDCIFCKLANGEIPTNALYEDDIVKVIFDASPAAKGHVLILPKEHFDNIYELDDDTAAHVFKVAAKISKAYKKALDFDGLNIVQNNGEVAGQTVFHFHMHIIPRIKGDTVNVGWVPGTADNDTIASIVEKVTPYL

InterPro domains:
  IPR001310 Histidine triad (HIT) protein [PR00332] (7-23)
  IPR001310 Histidine triad (HIT) protein [PR00332] (28-46)
  IPR001310 Histidine triad (HIT) protein [PR00332] (95-105)
  IPR001310 Histidine triad (HIT) protein [PTHR46648] (3-135)
  IPR011146 HIT-like domain [PF01230] (14-108)
  IPR011146 HIT-like domain [PS51084] (7-114)
  IPR019808 Histidine triad, conserved site [PS00892] (88-106)
  IPR036265 HIT-like superfamily [G3DSA:3.30.428.10] (1-138)
  IPR036265 HIT-like superfamily [SSF54197] (4-122)
  IPR039384 HINT family [cd01277] (5-107)

Nearest PDB structures (foldseek):
  3imi-assembly2_C  TM=9.379E-01  e=1.386E-12  Bacillus anthracis str. 'Ames Ancestor'
  3l7x-assembly1_A-2  TM=9.295E-01  e=3.253E-12  Streptococcus mutans UA159
  1y23-assembly3_E  TM=9.266E-01  e=3.061E-12  Bacillus subtilis
  3ksv-assembly1_A-2  TM=9.082E-01  e=1.791E-11  Leishmania major
  3n1s-assembly3_I  TM=7.762E-01  e=4.866E-09  Escherichia coli